Protein AF-A0A353LX32-F1 (afdb_monomer_lite)

Structure (mmCIF, N/CA/C/O backbone):
data_AF-A0A353LX32-F1
#
_entry.id   AF-A0A353LX32-F1
#
loop_
_atom_site.group_PDB
_atom_site.id
_atom_site.type_symbol
_atom_site.label_atom_id
_atom_site.label_alt_id
_atom_site.label_comp_id
_atom_site.label_asym_id
_atom_site.label_entity_id
_atom_site.label_seq_id
_atom_site.pdbx_PDB_ins_code
_atom_site.Cartn_x
_atom_site.Cartn_y
_atom_site.Cartn_z
_atom_site.occupancy
_atom_site.B_iso_or_equiv
_atom_site.auth_seq_id
_atom_site.auth_comp_id
_atom_site.auth_asym_id
_atom_site.auth_atom_id
_atom_site.pdbx_PDB_model_num
ATOM 1 N N . ALA A 1 1 ? 12.007 -12.039 -18.969 1.00 88.94 1 ALA A N 1
ATOM 2 C CA . ALA A 1 1 ? 11.172 -12.157 -17.756 1.00 88.94 1 ALA A CA 1
ATOM 3 C C . ALA A 1 1 ? 9.723 -12.485 -18.124 1.00 88.94 1 ALA A C 1
ATOM 5 O O . ALA A 1 1 ? 9.326 -13.619 -17.910 1.00 88.94 1 ALA A O 1
ATOM 6 N N . ALA A 1 2 ? 8.991 -11.595 -18.805 1.00 93.19 2 ALA A N 1
ATOM 7 C CA . ALA A 1 2 ? 7.588 -11.821 -19.204 1.00 93.19 2 ALA A CA 1
ATOM 8 C C . ALA A 1 2 ? 7.348 -12.889 -20.305 1.00 93.19 2 ALA A C 1
ATOM 10 O O . ALA A 1 2 ? 6.224 -13.087 -20.729 1.00 93.19 2 ALA A O 1
ATOM 11 N N . GLY A 1 3 ? 8.390 -13.565 -20.808 1.00 92.62 3 GLY A N 1
ATOM 12 C CA . GLY A 1 3 ? 8.244 -14.633 -21.813 1.00 92.62 3 GLY A CA 1
ATOM 13 C C . GLY A 1 3 ? 7.940 -14.188 -23.248 1.00 92.62 3 GLY A C 1
ATOM 14 O O . GLY A 1 3 ? 7.739 -15.036 -24.104 1.00 92.62 3 GLY A O 1
ATOM 15 N N . LEU A 1 4 ? 7.985 -12.885 -23.536 1.00 92.81 4 LEU A N 1
ATOM 16 C CA . LEU A 1 4 ? 7.653 -12.308 -24.848 1.00 92.81 4 LEU A CA 1
ATOM 17 C C . LEU A 1 4 ? 8.864 -12.113 -25.785 1.00 92.81 4 LEU A C 1
ATOM 19 O O . LEU A 1 4 ? 8.861 -11.204 -26.610 1.00 92.81 4 LEU A O 1
ATOM 23 N N . HIS A 1 5 ? 9.950 -12.873 -25.618 1.00 91.19 5 HIS A N 1
ATOM 24 C CA . HIS A 1 5 ? 11.109 -12.741 -26.508 1.00 91.19 5 HIS A CA 1
ATOM 25 C C . HIS A 1 5 ? 10.896 -13.570 -27.778 1.00 91.19 5 HIS A C 1
ATOM 27 O O . HIS A 1 5 ? 10.644 -14.768 -27.683 1.00 91.19 5 HIS A O 1
ATOM 33 N N . ASP A 1 6 ? 11.087 -12.960 -28.950 1.00 89.06 6 ASP A N 1
ATOM 34 C CA . ASP A 1 6 ? 10.751 -13.555 -30.255 1.00 89.06 6 ASP A CA 1
ATOM 35 C C . ASP A 1 6 ? 11.413 -14.922 -30.512 1.00 89.06 6 ASP A C 1
ATOM 37 O O . ASP A 1 6 ? 10.856 -15.772 -31.201 1.00 89.06 6 ASP A O 1
ATOM 41 N N . THR A 1 7 ? 12.613 -15.143 -29.965 1.00 93.31 7 THR A N 1
ATOM 42 C CA . THR A 1 7 ? 13.409 -16.362 -30.211 1.00 93.31 7 THR A CA 1
ATOM 43 C C . THR A 1 7 ? 13.800 -17.150 -28.961 1.00 93.31 7 THR A C 1
ATOM 45 O O . THR A 1 7 ? 14.382 -18.225 -29.080 1.00 93.31 7 THR A O 1
ATOM 48 N N . ILE A 1 8 ? 13.516 -16.639 -27.758 1.00 90.88 8 ILE A N 1
ATOM 49 C CA . ILE A 1 8 ? 13.946 -17.264 -26.497 1.00 90.88 8 ILE A CA 1
ATOM 50 C C . ILE A 1 8 ? 12.704 -17.496 -25.651 1.00 90.88 8 ILE A C 1
ATOM 52 O O . ILE A 1 8 ? 12.163 -16.567 -25.054 1.00 90.88 8 ILE A O 1
ATOM 56 N N . SER A 1 9 ? 12.263 -18.748 -25.593 1.00 89.56 9 SER A N 1
ATOM 57 C CA . SER A 1 9 ? 11.120 -19.124 -24.767 1.00 89.56 9 SER A CA 1
ATOM 58 C C . SER A 1 9 ? 11.489 -19.085 -23.283 1.00 89.56 9 SER A C 1
ATOM 60 O O . SER A 1 9 ? 12.519 -19.628 -22.879 1.00 89.56 9 SER A O 1
ATOM 62 N N . ASN A 1 10 ? 10.637 -18.457 -22.469 1.00 92.12 10 ASN A N 1
ATOM 63 C CA . ASN A 1 10 ? 10.661 -18.614 -21.019 1.00 92.12 10 ASN A CA 1
ATOM 64 C C . ASN A 1 10 ? 9.447 -19.463 -20.609 1.00 92.12 10 ASN A C 1
ATOM 66 O O . ASN A 1 10 ? 8.339 -18.928 -20.613 1.00 92.12 10 ASN A O 1
ATOM 70 N N . PRO A 1 11 ? 9.627 -20.743 -20.234 1.00 92.25 11 PRO A N 1
ATOM 71 C CA . PRO A 1 11 ? 8.514 -21.600 -19.827 1.00 92.25 11 PRO A CA 1
ATOM 72 C C . PRO A 1 11 ? 7.880 -21.182 -18.492 1.00 92.25 11 PRO A C 1
ATOM 74 O O . PRO A 1 11 ? 6.792 -21.648 -18.172 1.00 92.25 11 PRO A O 1
ATOM 77 N N . PHE A 1 12 ? 8.529 -20.289 -17.736 1.00 94.25 12 PHE A N 1
ATOM 78 C CA . PHE A 1 12 ? 8.029 -19.764 -16.465 1.00 94.25 12 PHE A CA 1
ATOM 79 C C . PHE A 1 12 ? 8.056 -18.225 -16.472 1.00 94.25 12 PHE A C 1
ATOM 81 O O . PHE A 1 12 ? 8.946 -17.610 -15.870 1.00 94.25 12 PHE A O 1
ATOM 88 N N . PRO A 1 13 ? 7.144 -17.567 -17.215 1.00 95.38 13 PRO A N 1
ATOM 89 C CA . PRO A 1 13 ? 7.019 -16.114 -17.209 1.00 95.38 13 PRO A CA 1
ATOM 90 C C . PRO A 1 13 ? 6.789 -15.573 -15.797 1.00 95.38 13 PRO A C 1
ATOM 92 O O . PRO A 1 13 ? 6.089 -16.180 -14.991 1.00 95.38 13 PRO A O 1
ATOM 95 N N . CYS A 1 14 ? 7.379 -14.419 -15.490 1.00 96.31 14 CYS A N 1
ATOM 96 C CA . CYS A 1 14 ? 7.148 -13.781 -14.199 1.00 96.31 14 CYS A CA 1
ATOM 97 C C . CYS A 1 14 ? 5.734 -13.189 -14.116 1.00 96.31 14 CYS A C 1
ATOM 99 O O . CYS A 1 14 ? 5.274 -12.535 -15.052 1.00 96.31 14 CYS A O 1
ATOM 101 N N . GLN A 1 15 ? 5.094 -13.335 -12.959 1.00 97.69 15 GLN A N 1
ATOM 102 C CA . GLN A 1 15 ? 3.824 -12.669 -12.650 1.00 97.69 15 GLN A CA 1
ATOM 103 C C . GLN A 1 15 ? 4.032 -11.260 -12.079 1.00 97.69 15 GLN A C 1
ATOM 105 O O . GLN A 1 15 ? 3.207 -10.385 -12.297 1.00 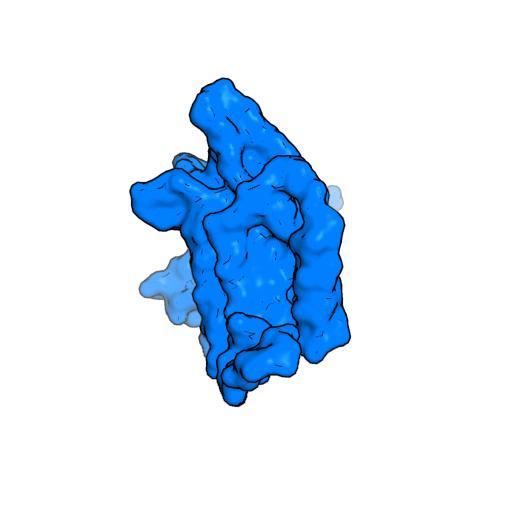97.69 15 GLN A O 1
ATOM 110 N N . ILE A 1 16 ? 5.161 -11.018 -11.404 1.00 98.25 16 ILE A N 1
ATOM 111 C CA . ILE A 1 16 ? 5.540 -9.704 -10.867 1.00 98.25 16 ILE A CA 1
ATOM 112 C C . ILE A 1 16 ? 6.918 -9.326 -11.405 1.00 98.25 16 ILE A C 1
ATOM 114 O O . ILE A 1 16 ? 7.848 -10.137 -11.394 1.00 98.25 16 ILE A O 1
ATOM 118 N N . MET A 1 17 ? 7.058 -8.084 -11.860 1.00 98.25 17 MET A N 1
ATOM 119 C CA . MET A 1 17 ? 8.296 -7.516 -12.377 1.00 98.25 17 MET A CA 1
ATOM 120 C C . MET A 1 17 ? 8.688 -6.271 -11.580 1.00 98.25 17 MET A C 1
ATOM 122 O O . MET A 1 17 ? 8.077 -5.220 -11.727 1.00 98.25 17 MET A O 1
ATOM 126 N N . ASN A 1 18 ? 9.756 -6.380 -10.788 1.00 98.50 18 ASN A N 1
ATOM 127 C CA . ASN A 1 18 ? 10.344 -5.246 -10.077 1.00 98.50 18 ASN A CA 1
ATOM 128 C C . ASN A 1 18 ? 11.371 -4.508 -10.949 1.00 98.50 18 ASN A C 1
ATOM 130 O O . ASN A 1 18 ? 12.375 -5.094 -11.366 1.00 98.50 18 ASN A O 1
ATOM 134 N N . LEU A 1 19 ? 11.176 -3.205 -11.138 1.00 98.00 19 LEU A N 1
ATOM 135 C CA . LEU A 1 19 ? 12.055 -2.307 -11.879 1.00 98.00 19 LEU A CA 1
ATOM 136 C C . LEU A 1 19 ? 12.579 -1.199 -10.956 1.00 98.00 19 LEU A C 1
ATOM 138 O O . LEU A 1 19 ? 12.098 -0.068 -10.942 1.00 98.00 19 LEU A O 1
ATOM 142 N N . SER A 1 20 ? 13.629 -1.512 -10.197 1.00 96.19 20 SER A N 1
ATOM 143 C CA . SER A 1 20 ? 14.354 -0.550 -9.350 1.00 96.19 20 SER A CA 1
ATOM 144 C C . SER A 1 20 ? 15.300 0.354 -10.162 1.00 96.19 20 SER A C 1
ATOM 146 O O . SER A 1 20 ? 16.474 0.507 -9.820 1.00 96.19 20 SER A O 1
ATOM 148 N N . LEU A 1 21 ? 14.802 0.919 -11.259 1.00 93.75 21 LEU A N 1
ATOM 149 C CA . LEU A 1 21 ? 15.526 1.749 -12.220 1.00 93.75 21 LEU A CA 1
ATOM 150 C C . LEU A 1 21 ? 14.622 2.873 -12.723 1.00 93.75 21 LEU A C 1
ATOM 152 O O . LEU A 1 21 ? 13.404 2.794 -12.598 1.00 93.75 21 LEU A O 1
ATOM 156 N N . GLY A 1 22 ? 15.212 3.896 -13.335 1.00 94.19 22 GLY A N 1
ATOM 157 C CA . GLY A 1 22 ? 14.418 4.884 -14.046 1.00 94.19 22 GLY A CA 1
ATOM 158 C C . GLY A 1 22 ? 15.231 5.999 -14.683 1.00 94.19 22 GLY A C 1
ATOM 159 O O . GLY A 1 22 ? 16.431 6.143 -14.443 1.00 94.19 22 GLY A O 1
ATOM 160 N N . GLN A 1 23 ? 14.548 6.791 -15.499 1.00 93.00 23 GLN A N 1
ATOM 161 C CA . GLN A 1 23 ? 15.076 7.979 -16.159 1.00 93.00 23 GLN A CA 1
ATOM 162 C C . GLN A 1 23 ? 14.032 9.100 -16.171 1.00 93.00 23 GLN A C 1
ATOM 164 O O . GLN A 1 23 ? 12.831 8.845 -16.211 1.00 93.00 23 GLN A O 1
ATOM 169 N N . SER A 1 24 ? 14.491 10.350 -16.160 1.00 90.69 24 SER A N 1
ATOM 170 C CA . SER A 1 24 ? 13.612 11.523 -16.082 1.00 90.69 24 SER A CA 1
ATOM 171 C C . SER A 1 24 ? 12.873 11.837 -17.385 1.00 90.69 24 SER A C 1
ATOM 173 O O . SER A 1 24 ? 11.877 12.548 -17.362 1.00 90.69 24 SER A O 1
ATOM 175 N N . SER A 1 25 ? 13.367 11.354 -18.527 1.00 90.75 25 SER A N 1
ATOM 176 C CA . SER A 1 25 ? 12.721 11.525 -19.828 1.00 90.75 25 SER A CA 1
ATOM 177 C C . SER A 1 25 ? 12.129 10.215 -20.318 1.00 90.75 25 SER A C 1
ATOM 179 O O . SER A 1 25 ? 12.707 9.138 -20.161 1.00 90.75 25 SER A O 1
ATOM 181 N N . GLU A 1 26 ? 10.975 10.302 -20.960 1.00 91.88 26 GLU A N 1
ATOM 182 C CA . GLU A 1 26 ? 10.356 9.134 -21.556 1.00 91.88 26 GLU A CA 1
ATOM 183 C C . GLU A 1 26 ? 11.146 8.641 -22.781 1.00 91.88 26 GLU A C 1
ATOM 185 O O . GLU A 1 26 ? 11.666 9.426 -23.575 1.00 91.88 26 GLU A O 1
ATOM 190 N N . SER A 1 27 ? 11.209 7.320 -22.954 1.00 95.19 27 SER A N 1
ATOM 191 C CA . SER A 1 27 ? 11.681 6.673 -24.177 1.00 95.19 27 SER A CA 1
ATOM 192 C C . SER A 1 27 ? 10.523 5.958 -24.863 1.00 95.19 27 SER A C 1
ATOM 194 O O . SER A 1 27 ? 9.900 5.080 -24.264 1.00 95.19 27 SER A O 1
ATOM 196 N N . THR A 1 28 ? 10.300 6.244 -26.150 1.00 96.12 28 THR A N 1
ATOM 197 C CA . THR A 1 28 ? 9.288 5.551 -26.966 1.00 96.12 28 THR A CA 1
ATOM 198 C C . THR A 1 28 ? 9.501 4.038 -26.979 1.00 96.12 28 THR A C 1
ATOM 200 O O . THR A 1 28 ? 8.536 3.278 -26.994 1.00 96.12 28 THR A O 1
ATOM 203 N N . LEU A 1 29 ? 10.759 3.580 -26.959 1.00 94.94 29 LEU A N 1
ATOM 204 C CA . LEU A 1 29 ? 11.061 2.152 -26.886 1.00 94.94 29 LEU A CA 1
ATOM 205 C C . LEU A 1 29 ? 10.600 1.562 -25.550 1.00 94.94 29 LEU A C 1
ATOM 207 O O . LEU A 1 29 ? 9.988 0.499 -25.539 1.00 94.94 29 LEU A O 1
ATOM 211 N N . MET A 1 30 ? 10.870 2.248 -24.437 1.00 96.25 30 MET A N 1
ATOM 212 C CA . MET A 1 30 ? 10.462 1.788 -23.110 1.00 96.25 30 MET A CA 1
ATOM 213 C C . MET A 1 30 ? 8.939 1.757 -22.972 1.00 96.25 30 MET A C 1
ATOM 215 O O . MET A 1 30 ? 8.412 0.723 -22.569 1.00 96.25 30 MET A O 1
ATOM 219 N N . ARG A 1 31 ? 8.238 2.821 -23.393 1.00 97.44 31 ARG A N 1
ATOM 220 C CA . ARG A 1 31 ? 6.766 2.860 -23.422 1.00 97.44 31 ARG A CA 1
ATOM 221 C C . ARG A 1 31 ? 6.200 1.665 -24.185 1.00 97.44 31 ARG A C 1
ATOM 223 O O . ARG A 1 31 ? 5.451 0.883 -23.614 1.00 97.44 31 ARG A O 1
ATOM 230 N N . LYS A 1 32 ? 6.643 1.457 -25.430 1.00 97.38 32 LYS A N 1
ATOM 231 C CA . LYS A 1 32 ? 6.172 0.339 -26.263 1.00 97.38 32 LYS A CA 1
ATOM 232 C C . LYS A 1 32 ? 6.416 -1.028 -25.626 1.00 97.38 32 LYS A C 1
ATOM 234 O O . LYS A 1 32 ? 5.644 -1.951 -25.856 1.00 97.38 32 LYS A O 1
ATOM 239 N N . ARG A 1 33 ? 7.499 -1.198 -24.860 1.00 95.88 33 ARG A N 1
ATOM 240 C CA . ARG A 1 33 ? 7.785 -2.467 -24.172 1.00 95.88 33 ARG A CA 1
ATOM 241 C C . ARG A 1 33 ? 6.918 -2.669 -22.935 1.00 95.88 33 ARG A C 1
ATOM 243 O O . ARG A 1 33 ? 6.473 -3.791 -22.729 1.00 95.88 33 ARG A O 1
ATOM 250 N N . VAL A 1 34 ? 6.652 -1.619 -22.165 1.00 97.94 34 VAL A N 1
ATOM 251 C CA . VAL A 1 34 ? 5.707 -1.673 -21.039 1.00 97.94 34 VAL A CA 1
ATOM 252 C C . VAL A 1 34 ? 4.292 -1.964 -21.540 1.00 97.94 34 VAL A C 1
ATOM 254 O O . VAL A 1 34 ? 3.660 -2.888 -21.042 1.00 97.94 34 VAL A O 1
ATOM 257 N N . GLU A 1 35 ? 3.843 -1.267 -22.585 1.00 97.81 35 GLU A N 1
ATOM 258 C CA . GLU A 1 35 ? 2.543 -1.503 -23.230 1.00 97.81 35 GLU A CA 1
ATOM 259 C C . GLU A 1 35 ? 2.431 -2.921 -23.800 1.00 97.81 35 GLU A C 1
ATOM 261 O O . GLU A 1 35 ? 1.398 -3.562 -23.644 1.00 97.81 35 GLU A O 1
ATOM 266 N N . LEU A 1 36 ? 3.496 -3.442 -24.420 1.00 97.19 36 LEU A N 1
ATOM 267 C CA . LEU A 1 36 ? 3.515 -4.818 -24.915 1.00 97.19 36 LEU A CA 1
ATOM 268 C C . LEU A 1 36 ? 3.380 -5.838 -23.779 1.00 97.19 36 LEU A C 1
ATOM 270 O O . LEU A 1 36 ? 2.623 -6.788 -23.926 1.00 97.19 36 LEU A O 1
ATOM 274 N N . VAL A 1 37 ? 4.120 -5.670 -22.678 1.00 97.38 37 VAL A N 1
ATOM 275 C CA . VAL A 1 37 ? 4.030 -6.589 -21.532 1.00 97.38 37 VAL A CA 1
ATOM 276 C C . VAL A 1 37 ? 2.632 -6.522 -20.927 1.00 97.38 37 VAL A C 1
ATOM 278 O O . VAL A 1 37 ? 1.962 -7.542 -20.873 1.00 97.38 37 VAL A O 1
ATOM 281 N N . SER A 1 38 ? 2.158 -5.325 -20.580 1.00 97.12 38 SER A N 1
ATOM 282 C CA . SER A 1 38 ? 0.838 -5.129 -19.970 1.00 97.12 38 SER A CA 1
ATOM 283 C C . SER A 1 38 ? -0.328 -5.552 -20.873 1.00 97.12 38 SER A C 1
ATOM 285 O O . SER A 1 38 ? -1.361 -5.968 -20.366 1.00 97.12 38 SER A O 1
ATOM 287 N N . GLY A 1 39 ? -0.194 -5.438 -22.197 1.00 97.19 39 GLY A N 1
ATOM 288 C CA . GLY A 1 39 ? -1.250 -5.813 -23.141 1.00 97.19 39 GLY A CA 1
ATOM 289 C C . GLY A 1 39 ? -1.248 -7.287 -23.550 1.00 97.19 39 GLY A C 1
ATOM 290 O O . GLY A 1 39 ? -2.237 -7.757 -24.108 1.00 97.19 39 GLY A O 1
ATOM 291 N N . ALA A 1 40 ? -0.147 -8.008 -23.327 1.00 96.50 40 ALA A N 1
ATOM 292 C CA . ALA A 1 40 ? -0.004 -9.409 -23.725 1.00 96.50 40 ALA A CA 1
ATOM 293 C C . ALA A 1 40 ? 0.056 -10.380 -22.538 1.00 96.50 40 ALA A C 1
ATOM 295 O O . ALA A 1 40 ? -0.031 -11.590 -22.753 1.00 96.50 40 ALA A O 1
ATOM 296 N N . THR A 1 41 ? 0.242 -9.884 -21.312 1.00 96.62 41 THR A N 1
ATOM 297 C CA . THR A 1 41 ? 0.313 -10.693 -20.092 1.00 96.62 41 THR A CA 1
ATOM 298 C C . THR A 1 41 ? -0.359 -9.984 -18.921 1.00 96.62 41 THR A C 1
ATOM 300 O O . THR A 1 41 ? -0.433 -8.759 -18.887 1.00 96.62 41 THR A O 1
ATOM 303 N N . ASP A 1 42 ? -0.730 -10.754 -17.898 1.00 96.56 42 ASP A N 1
ATOM 304 C CA . ASP A 1 42 ? -1.191 -10.221 -16.609 1.00 96.56 42 ASP A CA 1
ATOM 305 C C . ASP A 1 42 ? -0.014 -9.859 -15.684 1.00 96.56 42 ASP A C 1
ATOM 307 O O . ASP A 1 42 ? -0.152 -9.830 -14.467 1.00 96.56 42 ASP A O 1
ATOM 311 N N . THR A 1 43 ? 1.195 -9.648 -16.222 1.00 97.94 43 THR A N 1
ATOM 312 C CA . THR A 1 43 ? 2.372 -9.357 -15.393 1.00 97.94 43 THR A CA 1
ATOM 313 C C . THR A 1 43 ? 2.234 -7.978 -14.752 1.00 97.94 43 THR A C 1
ATOM 315 O O . THR A 1 43 ? 2.280 -6.963 -15.446 1.00 97.94 43 THR A O 1
ATOM 318 N N . LEU A 1 44 ? 2.196 -7.929 -13.421 1.00 98.56 44 LEU A N 1
ATOM 319 C CA . LEU A 1 44 ? 2.259 -6.682 -12.669 1.00 98.56 44 LEU A CA 1
ATOM 320 C C . LEU A 1 44 ? 3.674 -6.096 -12.739 1.00 98.56 44 LEU A C 1
ATOM 322 O O . LEU A 1 44 ? 4.647 -6.728 -12.315 1.00 98.56 44 LEU A O 1
ATOM 326 N N . ILE A 1 45 ? 3.793 -4.873 -13.251 1.00 98.75 45 ILE A N 1
ATOM 327 C CA . ILE A 1 45 ? 5.055 -4.130 -13.307 1.00 98.75 45 ILE A CA 1
ATOM 328 C C . ILE A 1 45 ? 5.071 -3.129 -12.153 1.00 98.75 45 ILE A C 1
ATOM 330 O O . ILE A 1 45 ? 4.187 -2.287 -12.052 1.00 98.75 45 ILE A O 1
ATOM 334 N N . ILE A 1 46 ? 6.092 -3.206 -11.303 1.00 98.81 46 ILE A N 1
ATOM 335 C CA . ILE A 1 46 ? 6.283 -2.332 -10.141 1.00 98.81 46 ILE A CA 1
ATOM 336 C C . ILE A 1 46 ? 7.607 -1.602 -10.326 1.00 98.81 46 ILE A C 1
ATOM 338 O O . ILE A 1 46 ? 8.635 -2.243 -10.561 1.00 98.81 46 ILE A O 1
ATOM 342 N N . ALA A 1 47 ? 7.617 -0.276 -10.224 1.00 98.62 47 ALA A N 1
ATOM 343 C CA . ALA A 1 47 ? 8.820 0.514 -10.454 1.00 98.62 47 ALA A CA 1
ATOM 344 C C . ALA A 1 47 ? 9.058 1.571 -9.377 1.00 98.62 47 ALA A C 1
ATOM 346 O O . ALA A 1 47 ? 8.138 2.139 -8.795 1.00 98.62 47 ALA A O 1
ATOM 347 N N . ALA A 1 48 ? 10.336 1.849 -9.130 1.00 98.38 48 ALA A N 1
ATOM 348 C CA . ALA A 1 48 ? 10.751 2.902 -8.214 1.00 98.38 48 ALA A CA 1
ATOM 349 C C . ALA A 1 48 ? 10.437 4.285 -8.802 1.00 98.38 48 ALA A C 1
ATOM 351 O O . ALA A 1 48 ? 10.753 4.546 -9.963 1.00 98.38 48 ALA A O 1
ATOM 352 N N . SER A 1 49 ? 9.894 5.195 -7.990 1.00 97.94 49 SER A N 1
ATOM 353 C CA . SER A 1 49 ? 9.482 6.522 -8.464 1.00 97.94 49 SER A CA 1
ATOM 354 C C . SER A 1 49 ? 10.647 7.412 -8.912 1.00 97.94 49 SER A C 1
ATOM 356 O O . SER A 1 49 ? 10.443 8.373 -9.649 1.00 97.94 49 SER A O 1
ATOM 358 N N . GLY A 1 50 ? 11.878 7.088 -8.506 1.00 96.38 50 GLY A N 1
ATOM 359 C CA . GLY A 1 50 ? 13.082 7.868 -8.789 1.00 96.38 50 GLY A CA 1
ATOM 360 C C . GLY A 1 50 ? 13.669 8.517 -7.538 1.00 96.38 50 GLY A C 1
ATOM 361 O O . GLY A 1 50 ? 13.035 8.576 -6.485 1.00 96.38 50 GLY A O 1
ATOM 362 N N . ASN A 1 51 ? 14.924 8.960 -7.639 1.00 94.38 51 ASN A N 1
ATOM 363 C CA . ASN A 1 51 ? 15.630 9.636 -6.551 1.00 94.38 51 ASN A CA 1
ATOM 364 C C . ASN A 1 51 ? 16.170 10.977 -7.052 1.00 94.38 51 ASN A C 1
ATOM 366 O O . ASN A 1 51 ? 16.881 11.030 -8.062 1.00 94.38 51 ASN A O 1
ATOM 370 N N . ALA A 1 52 ? 15.877 12.048 -6.320 1.00 87.62 52 ALA A N 1
ATOM 371 C CA . ALA A 1 52 ? 16.466 13.356 -6.534 1.00 87.62 52 ALA A CA 1
ATOM 372 C C . ALA A 1 52 ? 17.995 13.265 -6.470 1.00 87.62 52 ALA A C 1
ATOM 374 O O . ALA A 1 52 ? 18.569 12.534 -5.656 1.00 87.62 52 ALA A O 1
ATOM 375 N N . ARG A 1 53 ? 18.681 14.056 -7.300 1.00 79.00 53 ARG A N 1
ATOM 376 C CA . ARG A 1 53 ? 20.127 14.227 -7.135 1.00 79.00 53 ARG A CA 1
ATOM 377 C C . ARG A 1 53 ? 20.393 14.865 -5.774 1.00 79.00 53 ARG A C 1
ATOM 379 O O . ARG A 1 53 ? 19.649 15.738 -5.338 1.00 79.00 53 ARG A O 1
ATOM 386 N N . ARG A 1 54 ? 21.481 14.461 -5.117 1.00 72.31 54 ARG A N 1
ATOM 387 C CA . ARG A 1 54 ? 21.877 15.019 -3.818 1.00 72.31 54 ARG A CA 1
ATOM 388 C C . ARG A 1 54 ? 21.941 16.552 -3.890 1.00 72.31 54 ARG A C 1
ATOM 390 O O . ARG A 1 54 ? 22.687 17.089 -4.704 1.00 72.31 54 ARG A O 1
ATOM 397 N N . GLY A 1 55 ? 21.177 17.231 -3.033 1.00 63.38 55 GLY A N 1
ATOM 398 C CA . GLY A 1 55 ? 21.100 18.698 -2.985 1.00 63.38 55 GLY A CA 1
ATOM 399 C C . GLY A 1 55 ? 20.122 19.341 -3.977 1.00 63.38 55 GLY A C 1
ATOM 400 O O . GLY A 1 55 ? 20.045 20.564 -4.019 1.00 63.38 55 GLY A O 1
ATOM 401 N N . ALA A 1 56 ? 19.377 18.552 -4.756 1.00 71.50 56 ALA A N 1
ATOM 402 C CA . ALA A 1 56 ? 18.267 19.023 -5.579 1.00 71.50 56 ALA A CA 1
ATOM 403 C C . ALA A 1 56 ? 16.925 18.667 -4.927 1.00 71.50 56 ALA A C 1
ATOM 405 O O . ALA A 1 56 ? 16.826 17.682 -4.194 1.00 71.50 56 ALA A O 1
ATOM 406 N N . LEU A 1 57 ? 15.890 19.456 -5.223 1.00 66.31 57 LEU A N 1
ATOM 407 C CA . LEU A 1 57 ? 14.525 19.080 -4.872 1.00 66.31 57 LEU A CA 1
ATOM 408 C C . LEU A 1 57 ? 14.103 17.840 -5.682 1.00 66.31 57 LEU A C 1
ATOM 410 O O . LEU A 1 57 ? 14.495 17.716 -6.850 1.00 66.31 57 LEU A O 1
ATOM 414 N N . PRO A 1 58 ? 13.322 16.926 -5.086 1.00 74.44 58 PRO A N 1
ATOM 415 C CA . PRO A 1 58 ? 12.719 15.824 -5.821 1.00 74.44 58 PRO A CA 1
ATOM 416 C C . PRO A 1 58 ? 11.820 16.359 -6.933 1.00 74.44 58 PRO A C 1
ATOM 418 O O . PRO A 1 58 ? 11.063 17.308 -6.733 1.00 74.44 58 PRO A O 1
ATOM 421 N N . GLY A 1 59 ? 11.970 15.765 -8.116 1.00 82.81 59 GLY A N 1
ATOM 422 C CA . GLY A 1 59 ? 11.174 16.083 -9.297 1.00 82.81 59 GLY A CA 1
ATOM 423 C C . GLY A 1 59 ? 10.033 15.090 -9.503 1.00 82.81 59 GLY A C 1
ATOM 424 O O . GLY A 1 59 ? 9.762 14.258 -8.636 1.00 82.81 59 GLY A O 1
ATOM 425 N N . SER A 1 60 ? 9.424 15.160 -10.685 1.00 93.19 60 SER A N 1
ATOM 426 C CA . SER A 1 60 ? 8.375 14.238 -11.125 1.00 93.19 60 SER A CA 1
ATOM 427 C C . SER A 1 60 ? 8.830 12.778 -11.090 1.00 93.19 60 SER A C 1
ATOM 429 O O . SER A 1 60 ? 10.029 12.483 -11.172 1.00 93.19 60 SER A O 1
ATOM 431 N N . VAL A 1 61 ? 7.859 11.869 -11.027 1.00 97.31 61 VAL A N 1
ATOM 432 C CA . VAL A 1 61 ? 8.074 10.422 -11.128 1.00 97.31 61 VAL A CA 1
ATOM 433 C C . VAL A 1 61 ? 8.855 10.086 -12.411 1.00 97.31 61 VAL A C 1
ATOM 435 O O . VAL A 1 61 ? 8.634 10.657 -13.480 1.00 97.31 61 VAL A O 1
ATOM 438 N N . PHE A 1 62 ? 9.841 9.195 -12.297 1.00 97.19 62 PHE A N 1
ATOM 439 C CA . PHE A 1 62 ? 10.676 8.751 -13.415 1.00 97.19 62 PHE A CA 1
ATOM 440 C C . PHE A 1 62 ? 9.975 7.683 -14.247 1.00 97.19 62 PHE A C 1
ATOM 442 O O . PHE A 1 62 ? 9.127 6.939 -13.770 1.00 97.19 62 PHE A O 1
ATOM 449 N N . TYR A 1 63 ? 10.397 7.528 -15.496 1.00 97.50 63 TYR A N 1
ATOM 450 C CA . TYR A 1 63 ? 9.967 6.415 -16.334 1.00 97.50 63 TYR A CA 1
ATOM 451 C C . TYR A 1 63 ? 10.820 5.170 -16.045 1.00 97.50 63 TYR A C 1
ATOM 453 O O . TYR A 1 63 ? 12.044 5.307 -15.948 1.00 97.50 63 TYR A O 1
ATOM 461 N N . PRO A 1 64 ? 10.221 3.966 -15.947 1.00 98.12 64 PRO A N 1
ATOM 462 C CA . PRO A 1 64 ? 8.854 3.640 -16.363 1.00 98.12 64 PRO A CA 1
ATOM 463 C C . PRO A 1 64 ? 7.767 3.822 -15.292 1.00 98.12 64 PRO A C 1
ATOM 465 O O . PRO A 1 64 ? 6.611 3.634 -15.637 1.00 98.12 64 PRO A O 1
ATOM 468 N N . ALA A 1 65 ? 8.094 4.186 -14.046 1.00 98.44 65 ALA A N 1
ATOM 469 C CA . ALA A 1 65 ? 7.095 4.362 -12.983 1.00 98.44 65 ALA A CA 1
ATOM 470 C C . ALA A 1 65 ? 6.000 5.385 -13.342 1.00 98.44 65 ALA A C 1
ATOM 472 O O . ALA A 1 65 ? 4.853 5.190 -12.990 1.00 98.44 65 ALA A O 1
ATOM 473 N N . ALA A 1 66 ? 6.319 6.417 -14.125 1.00 98.25 66 ALA A N 1
ATOM 474 C CA . ALA A 1 66 ? 5.346 7.402 -14.603 1.00 98.25 66 ALA A CA 1
ATOM 475 C C . ALA A 1 66 ? 4.400 6.896 -15.722 1.00 98.25 66 ALA A C 1
ATOM 477 O O . ALA A 1 66 ? 3.646 7.678 -16.300 1.00 98.25 66 ALA A O 1
ATOM 478 N N . LEU A 1 67 ? 4.470 5.620 -16.118 1.00 98.31 67 LEU A N 1
ATOM 479 C CA . LEU A 1 67 ? 3.556 5.050 -17.112 1.00 98.31 67 LEU A CA 1
ATOM 480 C C . LEU A 1 67 ? 2.310 4.483 -16.414 1.00 98.31 67 LEU A C 1
ATOM 482 O O . LEU A 1 67 ? 2.476 3.697 -15.490 1.00 98.31 67 LEU A O 1
ATOM 486 N N . PRO A 1 68 ? 1.084 4.756 -16.904 1.00 97.44 68 PRO A N 1
ATOM 487 C CA . PRO A 1 68 ? -0.159 4.267 -16.292 1.00 97.44 68 PRO A CA 1
ATOM 488 C C . PRO A 1 68 ? -0.282 2.748 -16.087 1.00 97.44 68 PRO A C 1
ATOM 490 O O . PRO A 1 68 ? -1.139 2.305 -15.335 1.00 97.44 68 PRO A O 1
ATOM 493 N N . GLN A 1 69 ? 0.516 1.937 -16.788 1.00 97.94 69 GLN A N 1
ATOM 494 C CA . GLN A 1 69 ? 0.532 0.474 -16.642 1.00 97.94 69 GLN A CA 1
ATOM 495 C C . GLN A 1 69 ? 1.458 -0.019 -15.518 1.00 97.94 69 GLN A C 1
ATOM 497 O O . GLN A 1 69 ? 1.611 -1.227 -15.335 1.00 97.94 69 GLN A O 1
ATOM 502 N N . VAL A 1 70 ? 2.156 0.885 -14.834 1.00 98.62 70 VAL A N 1
ATOM 503 C CA . VAL A 1 70 ? 3.208 0.561 -13.872 1.00 98.62 70 VAL A CA 1
ATOM 504 C C . VAL A 1 70 ? 2.804 1.068 -12.503 1.00 98.62 70 VAL A C 1
ATOM 506 O O . VAL A 1 70 ? 2.503 2.242 -12.354 1.00 98.62 70 VAL A O 1
ATOM 509 N N . LEU A 1 71 ? 2.877 0.189 -11.506 1.00 98.81 71 LEU A N 1
ATOM 510 C CA . LEU A 1 71 ? 2.677 0.561 -10.115 1.00 98.81 71 LEU A CA 1
ATOM 511 C C . LEU A 1 71 ? 3.921 1.313 -9.615 1.00 98.81 71 LEU A C 1
ATOM 513 O O . LEU A 1 71 ? 4.995 0.721 -9.436 1.00 98.81 71 LEU A O 1
ATOM 517 N N . ALA A 1 72 ? 3.796 2.619 -9.411 1.00 98.75 72 ALA A N 1
ATOM 518 C CA . ALA A 1 72 ? 4.859 3.510 -8.978 1.00 98.75 72 ALA A CA 1
ATOM 519 C C . ALA A 1 72 ? 5.002 3.529 -7.454 1.00 98.75 72 ALA A C 1
ATOM 521 O O . ALA A 1 72 ? 4.060 3.818 -6.714 1.00 98.75 72 ALA A O 1
ATOM 522 N N . VAL A 1 73 ? 6.224 3.286 -6.978 1.00 98.81 73 VAL A N 1
ATOM 523 C CA . VAL A 1 73 ? 6.519 3.190 -5.546 1.00 98.81 73 VAL A CA 1
ATOM 524 C C . VAL A 1 73 ? 7.530 4.241 -5.110 1.00 98.81 73 VAL A C 1
ATOM 526 O O . VAL A 1 73 ? 8.686 4.247 -5.553 1.00 98.81 73 VAL A O 1
ATOM 529 N N . GLY A 1 74 ? 7.098 5.105 -4.196 1.00 98.25 74 GLY A N 1
ATOM 530 C CA . GLY A 1 74 ? 7.932 6.084 -3.507 1.00 98.25 74 GLY A CA 1
ATOM 531 C C . GLY A 1 74 ? 8.490 5.552 -2.189 1.00 98.25 74 GLY A C 1
ATOM 532 O O . GLY A 1 74 ? 8.128 4.475 -1.717 1.00 98.25 74 GLY A O 1
ATOM 533 N N . ALA A 1 75 ? 9.389 6.318 -1.578 1.00 97.50 75 ALA A N 1
ATOM 534 C CA . ALA A 1 75 ? 9.987 5.985 -0.290 1.00 97.50 75 ALA A CA 1
ATOM 535 C C . ALA A 1 75 ? 9.521 6.952 0.800 1.00 97.50 75 ALA A C 1
ATOM 537 O O . ALA A 1 75 ? 9.405 8.153 0.557 1.00 97.50 75 ALA A O 1
ATOM 538 N N . ILE A 1 76 ? 9.328 6.434 2.011 1.00 96.75 76 ILE A N 1
ATOM 539 C CA . ILE A 1 76 ? 9.144 7.236 3.230 1.00 96.75 76 ILE A CA 1
ATOM 540 C C . ILE A 1 76 ? 10.441 7.352 4.041 1.00 96.75 76 ILE A C 1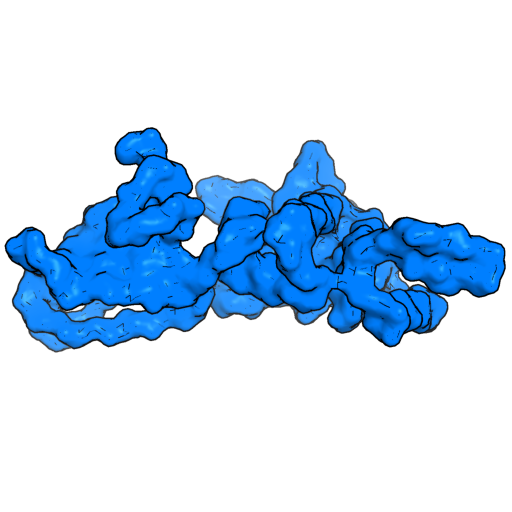
ATOM 542 O O . ILE A 1 76 ? 11.407 6.628 3.825 1.00 96.75 76 ILE A O 1
ATOM 546 N N . GLU A 1 77 ? 10.451 8.233 5.028 1.00 93.25 77 GLU A N 1
ATOM 547 C CA . GLU A 1 77 ? 11.396 8.230 6.135 1.00 93.25 77 GLU A CA 1
ATOM 548 C C . GLU A 1 77 ? 10.640 8.245 7.465 1.00 93.25 77 GLU A C 1
ATOM 550 O O . GLU A 1 77 ? 9.553 8.820 7.584 1.00 93.25 77 GLU A O 1
ATOM 555 N N . ALA A 1 78 ? 11.210 7.586 8.472 1.00 89.81 78 ALA A N 1
ATOM 556 C CA . ALA A 1 78 ? 10.656 7.620 9.816 1.00 89.81 78 ALA A CA 1
ATOM 557 C C . ALA A 1 78 ? 10.827 9.022 10.416 1.00 89.81 78 ALA A C 1
ATOM 559 O O . ALA A 1 78 ? 11.889 9.637 10.299 1.00 89.81 78 ALA A O 1
ATOM 560 N N . THR A 1 79 ? 9.799 9.509 11.109 1.00 86.81 79 THR A N 1
ATOM 561 C CA . THR A 1 79 ? 9.883 10.728 11.921 1.00 86.81 79 THR A CA 1
ATOM 562 C C . THR A 1 79 ? 9.405 10.457 13.343 1.00 86.81 79 THR A C 1
ATOM 564 O O . THR A 1 79 ? 8.965 9.355 13.660 1.00 86.81 79 THR A O 1
ATOM 567 N N . ALA A 1 80 ? 9.512 11.460 14.217 1.00 82.62 80 ALA A N 1
ATOM 568 C CA . ALA A 1 80 ? 9.059 11.349 15.599 1.00 82.62 80 ALA A CA 1
ATOM 569 C C . ALA A 1 80 ? 7.528 11.232 15.743 1.00 82.62 80 ALA A C 1
ATOM 571 O O . ALA A 1 80 ? 7.068 10.764 16.782 1.00 82.62 80 ALA A O 1
ATOM 572 N N . SER A 1 81 ? 6.752 11.675 14.747 1.00 81.00 81 SER A N 1
ATOM 573 C CA . SER A 1 81 ? 5.286 11.638 14.776 1.00 81.00 81 SER A CA 1
ATOM 574 C C . SER A 1 81 ? 4.733 10.549 13.864 1.00 81.00 81 SER A C 1
ATOM 576 O O . SER A 1 81 ? 4.164 9.573 14.339 1.00 81.00 81 SER A O 1
ATOM 578 N N . GLU A 1 82 ? 4.929 10.709 12.560 1.00 86.00 82 GLU A N 1
ATOM 579 C CA . GLU A 1 82 ? 4.404 9.826 11.523 1.00 86.00 82 GLU A CA 1
ATOM 580 C C . GLU A 1 82 ? 5.423 9.676 10.392 1.00 86.00 82 GLU A C 1
ATOM 582 O O . GLU A 1 82 ? 6.228 10.587 10.158 1.00 86.00 82 GLU A O 1
ATOM 587 N N . PRO A 1 83 ? 5.452 8.538 9.688 1.00 92.94 83 PRO A N 1
ATOM 588 C CA . PRO A 1 83 ? 6.254 8.438 8.486 1.00 92.94 83 PRO A CA 1
ATOM 589 C C . PRO A 1 83 ? 5.819 9.500 7.477 1.00 92.94 83 PRO A C 1
ATOM 591 O O . PRO A 1 83 ? 4.633 9.760 7.312 1.00 92.94 83 PRO A O 1
ATOM 594 N N . LYS A 1 84 ? 6.785 10.094 6.787 1.00 95.12 84 LYS A N 1
ATOM 595 C CA . LYS A 1 84 ? 6.530 11.052 5.705 1.00 95.12 84 LYS A CA 1
ATOM 596 C C . LYS A 1 84 ? 7.319 10.641 4.478 1.00 95.12 84 LYS A C 1
ATOM 598 O O . LYS A 1 84 ? 8.311 9.924 4.614 1.00 95.12 84 LYS A O 1
ATOM 603 N N . ARG A 1 85 ? 6.951 11.125 3.296 1.00 95.62 85 ARG A N 1
ATOM 604 C CA . ARG A 1 85 ? 7.762 10.937 2.090 1.00 95.62 85 ARG A CA 1
ATOM 605 C C . ARG A 1 85 ? 9.225 11.342 2.334 1.00 95.62 85 ARG A C 1
ATOM 607 O O . ARG A 1 85 ? 9.521 12.422 2.846 1.00 95.62 85 ARG A O 1
ATOM 614 N N . ALA A 1 86 ? 10.153 10.472 1.945 1.00 94.75 86 ALA A N 1
ATOM 615 C CA . ALA A 1 86 ? 11.580 10.739 2.037 1.00 94.75 86 ALA A CA 1
ATOM 616 C C . ALA A 1 86 ? 11.955 11.918 1.134 1.00 94.75 86 ALA A C 1
ATOM 618 O O . ALA A 1 86 ? 11.529 11.988 -0.021 1.00 94.75 86 ALA A O 1
ATOM 619 N N . GLY A 1 87 ? 12.817 12.816 1.617 1.00 93.00 87 GLY A N 1
ATOM 620 C CA . GLY A 1 87 ? 13.162 14.044 0.890 1.00 93.00 87 GLY A CA 1
ATOM 621 C C . GLY A 1 87 ? 13.784 13.823 -0.497 1.00 93.00 87 GLY A C 1
ATOM 622 O O . GLY A 1 87 ? 13.698 14.701 -1.349 1.00 93.00 87 GLY A O 1
ATOM 623 N N . TYR A 1 88 ? 14.383 12.656 -0.752 1.00 93.25 88 TYR A N 1
ATOM 624 C CA . TYR A 1 88 ? 14.920 12.288 -2.066 1.00 93.25 88 TYR A CA 1
ATOM 625 C C . TYR A 1 88 ? 13.887 11.633 -2.994 1.00 93.25 88 TYR A C 1
ATOM 627 O O . TYR A 1 88 ? 14.153 11.522 -4.189 1.00 93.25 88 TYR A O 1
ATOM 635 N N . SER A 1 89 ? 12.755 11.150 -2.479 1.00 96.44 89 SER A N 1
ATOM 636 C CA . SER A 1 89 ? 11.784 10.380 -3.260 1.00 96.44 89 SER A CA 1
ATOM 637 C C . SER A 1 89 ? 11.061 11.289 -4.245 1.00 96.44 89 SER A C 1
ATOM 639 O O . SER A 1 89 ? 10.413 12.254 -3.832 1.00 96.44 89 SER A O 1
ATOM 641 N N . CYS A 1 90 ? 11.142 10.966 -5.535 1.00 96.69 90 CYS A N 1
ATOM 642 C CA . CYS A 1 90 ? 10.283 11.571 -6.550 1.00 96.69 90 CYS A CA 1
ATOM 643 C C . CYS A 1 90 ? 8.809 11.244 -6.265 1.00 96.69 90 CYS A C 1
ATOM 645 O O . CYS A 1 90 ? 8.502 10.204 -5.669 1.00 96.69 90 CYS A O 1
ATOM 647 N N . TYR A 1 91 ? 7.929 12.158 -6.658 1.00 97.06 91 TYR A N 1
ATOM 648 C CA . TYR A 1 91 ? 6.505 12.174 -6.320 1.00 97.06 91 TYR A CA 1
ATOM 649 C C . TYR A 1 91 ? 5.727 12.927 -7.408 1.00 97.06 91 TYR A C 1
ATOM 651 O O . TYR A 1 91 ? 6.343 13.498 -8.317 1.00 97.06 91 TYR A O 1
ATOM 659 N N . GLY A 1 92 ? 4.401 12.900 -7.347 1.00 96.88 92 GLY A N 1
ATOM 660 C CA . GLY A 1 92 ? 3.532 13.477 -8.369 1.00 96.88 92 GLY A CA 1
ATOM 661 C C . GLY A 1 92 ? 2.306 12.610 -8.648 1.00 96.88 92 GLY A C 1
ATOM 662 O O . GLY A 1 92 ? 2.078 11.624 -7.948 1.00 96.88 92 GLY A O 1
ATOM 663 N N . PRO A 1 93 ? 1.518 12.955 -9.677 1.00 97.38 93 PRO A N 1
ATOM 664 C CA . PRO A 1 93 ? 0.234 12.318 -9.931 1.00 97.38 93 PRO A CA 1
ATOM 665 C C . PRO A 1 93 ? 0.305 10.852 -10.352 1.00 97.38 93 PRO A C 1
ATOM 667 O O . PRO A 1 93 ? -0.715 10.172 -10.356 1.00 97.38 93 PRO A O 1
ATOM 670 N N . GLU A 1 94 ? 1.491 10.354 -10.686 1.00 98.00 94 GLU A N 1
ATOM 671 C CA . GLU A 1 94 ? 1.709 8.958 -11.046 1.00 98.00 94 GLU A CA 1
ATOM 672 C C . GLU A 1 94 ? 2.060 8.064 -9.851 1.00 98.00 94 GLU A C 1
ATOM 674 O O . GLU A 1 94 ? 2.275 6.879 -10.053 1.00 98.00 94 GLU A O 1
ATOM 679 N N . ILE A 1 95 ? 2.189 8.592 -8.627 1.00 98.44 95 ILE A N 1
ATOM 680 C CA . ILE A 1 95 ? 2.561 7.782 -7.459 1.00 98.44 95 ILE A CA 1
ATOM 681 C C . ILE A 1 95 ? 1.381 6.913 -6.985 1.00 98.44 95 ILE A C 1
ATOM 683 O O . ILE A 1 95 ? 0.286 7.421 -6.753 1.00 98.44 95 ILE A O 1
ATOM 687 N N . ASP A 1 96 ? 1.597 5.610 -6.783 1.00 98.62 96 ASP A N 1
ATOM 688 C CA . ASP A 1 96 ? 0.539 4.706 -6.302 1.00 98.62 96 ASP A CA 1
ATOM 689 C C . ASP A 1 96 ? 0.654 4.429 -4.808 1.00 98.62 96 ASP A C 1
ATOM 691 O O . ASP A 1 96 ? -0.344 4.416 -4.091 1.00 98.62 96 ASP A O 1
ATOM 695 N N . LEU A 1 97 ? 1.871 4.180 -4.328 1.00 98.00 97 LEU A N 1
ATOM 696 C CA . LEU A 1 97 ? 2.145 3.785 -2.949 1.00 98.00 97 LEU A CA 1
ATOM 697 C C . LEU A 1 97 ? 3.491 4.322 -2.491 1.00 98.00 97 LEU A C 1
ATOM 699 O O . LEU A 1 97 ? 4.397 4.595 -3.286 1.00 98.00 97 LEU A O 1
ATOM 703 N N . VAL A 1 98 ? 3.672 4.345 -1.177 1.00 98.44 98 VAL A N 1
ATOM 704 C CA . VAL A 1 98 ? 4.985 4.507 -0.565 1.00 98.44 98 VAL A CA 1
ATOM 705 C C . VAL A 1 98 ? 5.331 3.322 0.324 1.00 98.44 98 VAL A C 1
ATOM 707 O O . VAL A 1 98 ? 4.469 2.639 0.878 1.00 98.44 98 VAL A O 1
ATOM 710 N N . ALA A 1 99 ? 6.624 3.056 0.458 1.00 98.06 99 ALA A N 1
ATOM 711 C CA . ALA A 1 99 ? 7.126 1.998 1.320 1.00 98.06 99 ALA A CA 1
ATOM 712 C C . ALA A 1 99 ? 8.385 2.434 2.079 1.00 98.06 99 ALA A C 1
ATOM 714 O O . ALA A 1 99 ? 9.081 3.367 1.654 1.00 98.06 99 ALA A O 1
ATOM 715 N N . PRO A 1 100 ? 8.703 1.778 3.211 1.00 95.31 100 PRO A N 1
ATOM 716 C CA . PRO A 1 100 ? 9.959 2.011 3.900 1.00 95.31 100 PRO A CA 1
ATOM 717 C C . PRO A 1 100 ? 11.149 1.713 2.977 1.00 95.31 100 PRO A C 1
ATOM 719 O O . PRO A 1 100 ? 11.107 0.751 2.201 1.00 95.31 100 PRO A O 1
ATOM 722 N N . PRO A 1 101 ? 12.236 2.495 3.063 1.00 87.88 101 PRO A N 1
ATOM 723 C CA . PRO A 1 101 ? 13.495 2.120 2.459 1.00 87.88 101 PRO A CA 1
ATOM 724 C C . PRO A 1 101 ? 14.096 0.957 3.259 1.00 87.88 101 PRO A C 1
ATOM 726 O O . PRO A 1 101 ? 13.558 0.505 4.271 1.00 87.88 101 PRO A O 1
ATOM 729 N N . SER A 1 102 ? 15.243 0.464 2.806 1.00 84.69 102 SER A N 1
ATOM 730 C CA . SER A 1 102 ? 16.030 -0.489 3.587 1.00 84.69 102 SER A CA 1
ATOM 731 C C . SER A 1 102 ? 17.126 0.256 4.365 1.00 84.69 102 SER A C 1
ATOM 733 O O . SER A 1 102 ? 16.935 1.376 4.823 1.00 84.69 102 SER A O 1
ATOM 735 N N . PHE A 1 103 ? 18.312 -0.332 4.488 1.00 76.81 103 PHE A N 1
ATOM 736 C CA . PHE A 1 103 ? 19.485 0.248 5.158 1.00 76.81 103 PHE A CA 1
ATOM 737 C C . PHE A 1 103 ? 20.148 1.421 4.403 1.00 76.81 103 PHE A C 1
ATOM 739 O O . PHE A 1 103 ? 21.151 1.961 4.869 1.00 76.81 103 PHE A O 1
ATOM 746 N N . ARG A 1 104 ? 19.649 1.794 3.218 1.00 80.69 104 ARG A N 1
ATOM 747 C CA . ARG A 1 104 ? 20.132 2.929 2.415 1.00 80.69 104 ARG A CA 1
ATOM 748 C C . ARG A 1 104 ? 18.971 3.680 1.783 1.00 80.69 104 ARG A C 1
ATOM 750 O O . ARG A 1 104 ? 17.956 3.075 1.442 1.00 80.69 104 ARG A O 1
ATOM 757 N N . ASP A 1 105 ? 19.205 4.964 1.538 1.00 85.12 105 ASP A N 1
ATOM 758 C CA . ASP A 1 105 ? 18.318 5.819 0.759 1.00 85.12 105 ASP A CA 1
ATOM 759 C C . ASP A 1 105 ? 18.146 5.271 -0.661 1.00 85.12 105 ASP A C 1
ATOM 761 O O . ASP A 1 105 ? 19.123 4.982 -1.363 1.00 85.12 105 ASP A O 1
ATOM 765 N N . GLY A 1 106 ? 16.895 5.126 -1.087 1.00 90.50 106 GLY A N 1
ATOM 766 C CA . GLY A 1 106 ? 16.558 4.753 -2.450 1.00 90.50 106 GLY A CA 1
ATOM 767 C C . GLY A 1 106 ? 15.152 4.185 -2.582 1.00 90.50 106 GLY A C 1
ATOM 768 O O . GLY A 1 106 ? 14.827 3.154 -1.989 1.00 90.50 106 GLY A O 1
ATOM 769 N N . THR A 1 107 ? 14.360 4.776 -3.476 1.00 96.06 107 THR A N 1
ATOM 770 C CA . THR A 1 107 ? 13.050 4.248 -3.901 1.00 96.06 107 THR A CA 1
ATOM 771 C C . THR A 1 107 ? 13.150 2.847 -4.512 1.00 96.06 107 THR A C 1
ATOM 773 O O . THR A 1 107 ? 12.196 2.077 -4.482 1.00 96.06 107 THR A O 1
ATOM 776 N N . SER A 1 108 ? 14.346 2.448 -4.958 1.00 96.38 108 SER A N 1
ATOM 777 C CA . SER A 1 108 ? 14.687 1.080 -5.354 1.00 96.38 108 SER A CA 1
ATOM 778 C C . SER A 1 108 ? 14.331 0.024 -4.300 1.00 96.38 108 SER A C 1
ATOM 780 O O . SER A 1 108 ? 13.859 -1.047 -4.676 1.00 96.38 108 SER A O 1
ATOM 782 N N . PHE A 1 109 ? 14.562 0.305 -3.011 1.00 96.44 109 PHE A N 1
ATOM 783 C CA . PHE A 1 109 ? 14.268 -0.631 -1.919 1.00 96.44 109 PHE A CA 1
ATOM 784 C C . PHE A 1 109 ? 12.780 -0.664 -1.584 1.00 96.44 109 PHE A C 1
ATOM 786 O O . PHE A 1 109 ? 12.239 -1.738 -1.341 1.00 96.44 109 PHE A O 1
ATOM 793 N N . ALA A 1 110 ? 12.126 0.497 -1.636 1.00 97.50 110 ALA A N 1
ATOM 794 C CA . ALA A 1 110 ? 10.688 0.619 -1.458 1.00 97.50 110 ALA A CA 1
ATOM 795 C C . ALA A 1 110 ? 9.930 -0.200 -2.524 1.00 97.50 110 ALA A C 1
ATOM 797 O O . ALA A 1 110 ? 9.092 -1.033 -2.182 1.00 97.50 110 ALA A O 1
ATOM 798 N N . ALA A 1 111 ? 10.303 -0.066 -3.804 1.00 98.31 111 ALA A N 1
ATOM 799 C CA . ALA A 1 111 ? 9.731 -0.855 -4.901 1.00 98.31 111 ALA A CA 1
ATOM 800 C C . ALA A 1 111 ? 9.938 -2.369 -4.720 1.00 98.31 111 ALA A C 1
ATOM 802 O O . ALA A 1 111 ? 9.015 -3.157 -4.937 1.00 98.31 111 ALA A O 1
ATOM 803 N N . ALA A 1 112 ? 11.124 -2.779 -4.258 1.00 97.69 112 ALA A N 1
ATOM 804 C CA . ALA A 1 112 ? 11.410 -4.182 -3.975 1.00 97.69 112 ALA A CA 1
ATOM 805 C C . ALA A 1 112 ? 10.557 -4.722 -2.814 1.00 97.69 112 ALA A C 1
ATOM 807 O O . ALA A 1 112 ? 10.086 -5.857 -2.885 1.00 97.69 112 ALA A O 1
ATOM 808 N N . LEU A 1 113 ? 10.319 -3.913 -1.774 1.00 97.81 113 LEU A N 1
ATOM 809 C CA . LEU A 1 113 ? 9.445 -4.273 -0.658 1.00 97.81 113 LEU A CA 1
ATOM 810 C C . LEU A 1 113 ? 8.007 -4.477 -1.139 1.00 97.81 113 LEU A C 1
ATOM 812 O O . LEU A 1 113 ? 7.437 -5.535 -0.883 1.00 97.81 113 LEU A O 1
ATOM 816 N N . VAL A 1 114 ? 7.446 -3.523 -1.890 1.00 98.62 114 VAL A N 1
ATOM 817 C CA . VAL A 1 114 ? 6.089 -3.649 -2.456 1.00 98.62 114 VAL A CA 1
ATOM 818 C C . VAL A 1 114 ? 5.990 -4.858 -3.387 1.00 98.62 114 VAL A C 1
ATOM 820 O O . VAL A 1 114 ? 5.015 -5.598 -3.318 1.00 98.62 114 VAL A O 1
ATOM 823 N N . SER A 1 115 ? 7.025 -5.135 -4.184 1.00 98.62 115 SER A N 1
ATOM 824 C CA . SER A 1 115 ? 7.080 -6.339 -5.024 1.00 98.62 115 SER A CA 1
ATOM 825 C C . SER A 1 115 ? 7.069 -7.635 -4.210 1.00 98.62 115 SER A C 1
ATOM 827 O O . SER A 1 115 ? 6.440 -8.612 -4.611 1.00 98.62 115 SER A O 1
ATOM 829 N N . GLY A 1 116 ? 7.733 -7.650 -3.052 1.00 98.44 116 GLY A N 1
ATOM 830 C CA . GLY A 1 116 ? 7.675 -8.765 -2.108 1.00 98.44 116 GLY A CA 1
ATOM 831 C C . GLY A 1 116 ? 6.277 -8.953 -1.518 1.00 98.44 116 GLY A C 1
ATOM 832 O O . GLY A 1 116 ? 5.779 -10.075 -1.494 1.00 98.44 116 GLY A O 1
ATOM 833 N N . VAL A 1 117 ? 5.618 -7.863 -1.110 1.00 98.69 117 VAL A N 1
ATOM 834 C CA . VAL A 1 117 ? 4.231 -7.901 -0.611 1.00 98.69 117 VAL A CA 1
ATOM 835 C C . VAL A 1 117 ? 3.275 -8.397 -1.695 1.00 98.69 117 VAL A C 1
ATOM 837 O O . VAL A 1 117 ? 2.484 -9.295 -1.430 1.00 98.69 117 VAL A O 1
ATOM 840 N N . ALA A 1 118 ? 3.399 -7.908 -2.930 1.00 98.75 118 ALA A N 1
ATOM 841 C CA . ALA A 1 118 ? 2.648 -8.417 -4.075 1.00 98.75 118 ALA A CA 1
ATOM 842 C C . ALA A 1 118 ? 2.860 -9.931 -4.271 1.00 98.75 118 ALA A C 1
ATOM 844 O O . ALA A 1 118 ? 1.904 -10.671 -4.492 1.00 98.75 118 ALA A O 1
ATOM 845 N N . GLY A 1 119 ? 4.095 -10.421 -4.116 1.00 98.62 119 GLY A N 1
ATOM 846 C CA . GLY A 1 119 ? 4.395 -11.854 -4.164 1.00 98.62 119 GLY A CA 1
ATOM 847 C C . GLY A 1 119 ? 3.731 -12.651 -3.038 1.00 98.62 119 GLY A C 1
ATOM 848 O O . GLY A 1 119 ? 3.267 -13.767 -3.268 1.00 98.62 119 GLY A O 1
ATOM 849 N N . LEU A 1 120 ? 3.633 -12.080 -1.834 1.00 98.62 120 LEU A N 1
ATOM 850 C CA . LEU A 1 120 ? 2.902 -12.690 -0.723 1.00 98.62 120 LEU A CA 1
ATOM 851 C C . LEU A 1 120 ? 1.395 -12.731 -0.996 1.00 98.62 120 LEU A C 1
ATOM 853 O O . LEU A 1 120 ? 0.784 -13.770 -0.761 1.00 98.62 120 LEU A O 1
ATOM 857 N N . ILE A 1 121 ? 0.813 -11.661 -1.542 1.00 98.56 121 ILE A N 1
ATOM 858 C CA . ILE A 1 121 ? -0.598 -11.627 -1.957 1.00 98.56 121 ILE A CA 1
ATOM 859 C C . ILE A 1 121 ? -0.868 -12.725 -2.998 1.00 98.56 121 ILE A C 1
ATOM 861 O O . ILE A 1 121 ? -1.780 -13.528 -2.810 1.00 98.56 121 ILE A O 1
ATOM 865 N N . LEU A 1 122 ? -0.010 -12.863 -4.018 1.00 97.62 122 LEU A N 1
ATOM 866 C CA . LEU A 1 122 ? -0.101 -13.970 -4.981 1.00 97.62 122 LEU A CA 1
ATOM 867 C C . LEU A 1 122 ? -0.028 -15.345 -4.325 1.00 97.62 122 LEU A C 1
ATOM 869 O O . LEU A 1 122 ? -0.757 -16.253 -4.712 1.00 97.62 122 LEU A O 1
ATOM 873 N N . SER A 1 123 ? 0.835 -15.516 -3.322 1.00 97.62 123 SER A N 1
ATOM 874 C CA . SER A 1 123 ? 0.964 -16.797 -2.620 1.00 97.62 123 SER A CA 1
ATOM 875 C C . SER A 1 123 ? -0.298 -17.201 -1.848 1.00 97.62 123 SER A C 1
ATOM 877 O O . SER A 1 123 ? -0.475 -18.383 -1.566 1.00 97.62 123 SER A O 1
ATOM 879 N N . GLN A 1 124 ? -1.182 -16.244 -1.538 1.00 96.94 124 GLN A N 1
ATOM 880 C CA . GLN A 1 124 ? -2.499 -16.513 -0.950 1.00 96.94 124 GLN A CA 1
ATOM 881 C C . GLN A 1 124 ? -3.554 -16.923 -1.991 1.00 96.94 124 GLN A C 1
ATOM 883 O O . GLN A 1 124 ? -4.663 -17.291 -1.615 1.00 96.94 124 GLN A O 1
ATOM 888 N N . GLY A 1 125 ? -3.220 -16.899 -3.285 1.00 96.75 125 GLY A N 1
ATOM 889 C CA . GLY A 1 125 ? -4.111 -17.305 -4.373 1.00 96.75 125 GLY A CA 1
ATOM 890 C C . GLY A 1 125 ? -4.929 -16.174 -4.997 1.00 96.75 125 GLY A C 1
ATOM 891 O O . GLY A 1 125 ? -5.832 -16.464 -5.777 1.00 96.75 125 GLY A O 1
ATOM 892 N N . TRP A 1 126 ? -4.624 -14.914 -4.677 1.00 97.38 126 TRP A N 1
ATOM 893 C CA . TRP A 1 126 ? -5.218 -13.758 -5.355 1.00 97.38 126 TRP A CA 1
ATOM 894 C C . TRP A 1 126 ? -4.739 -13.643 -6.806 1.00 97.38 126 TRP A C 1
ATOM 896 O O . TRP A 1 126 ? -3.611 -14.029 -7.128 1.00 97.38 126 TRP A O 1
ATOM 906 N N . ASP A 1 127 ? -5.589 -13.086 -7.670 1.00 97.12 127 ASP A N 1
ATOM 907 C CA . ASP A 1 127 ? -5.224 -12.778 -9.052 1.00 97.12 127 ASP A CA 1
ATOM 908 C C . ASP A 1 127 ? -4.209 -11.623 -9.090 1.00 97.12 127 ASP A C 1
ATOM 910 O O . ASP A 1 127 ? -4.263 -10.698 -8.276 1.00 97.12 127 ASP A O 1
ATOM 914 N N . VAL A 1 128 ? -3.281 -11.658 -10.050 1.00 97.25 128 VAL A N 1
ATOM 915 C CA . VAL A 1 128 ? -2.293 -10.588 -10.252 1.00 97.25 128 VAL A CA 1
ATOM 916 C C . VAL A 1 128 ? -2.982 -9.249 -10.519 1.00 97.25 128 VAL A C 1
ATOM 918 O O . VAL A 1 128 ? -2.502 -8.211 -10.059 1.00 97.25 128 VAL A O 1
ATOM 921 N N . LEU A 1 129 ? -4.111 -9.274 -11.231 1.00 97.06 129 LEU A N 1
ATOM 922 C CA . LEU A 1 129 ? -4.867 -8.081 -11.606 1.00 97.06 129 LEU A CA 1
ATOM 923 C C . LEU A 1 129 ? -5.551 -7.402 -10.407 1.00 97.06 129 LEU A C 1
ATOM 925 O O . LEU A 1 129 ? -5.786 -6.195 -10.454 1.00 97.06 129 LEU A O 1
ATOM 929 N N . ASP A 1 130 ? -5.805 -8.139 -9.322 1.00 97.94 130 ASP A N 1
ATOM 930 C CA . ASP A 1 130 ? -6.413 -7.607 -8.096 1.00 97.94 130 ASP A CA 1
ATOM 931 C C . ASP A 1 130 ? -5.376 -7.002 -7.134 1.00 97.94 130 ASP A C 1
ATOM 933 O O . ASP A 1 130 ? -5.710 -6.204 -6.261 1.00 97.94 130 ASP A O 1
ATOM 937 N N . ILE A 1 131 ? -4.088 -7.328 -7.286 1.00 98.56 131 ILE A N 1
ATOM 938 C CA . ILE A 1 131 ? -3.039 -6.875 -6.359 1.00 98.56 131 ILE A CA 1
ATOM 939 C C . ILE A 1 131 ? -2.984 -5.348 -6.207 1.00 98.56 131 ILE A C 1
ATOM 941 O O . ILE A 1 131 ? -2.879 -4.893 -5.064 1.00 98.56 131 ILE A O 1
ATOM 945 N N . PRO A 1 132 ? -3.032 -4.529 -7.280 1.00 98.31 132 PRO A N 1
ATOM 946 C CA . PRO A 1 132 ? -2.967 -3.079 -7.125 1.00 98.31 132 PRO A CA 1
ATOM 947 C C . PRO A 1 132 ? -4.100 -2.532 -6.251 1.00 98.31 132 PRO A C 1
ATOM 949 O O . PRO A 1 132 ? -3.851 -1.678 -5.402 1.00 98.31 132 PRO A O 1
ATOM 952 N N . SER A 1 133 ? -5.323 -3.053 -6.403 1.00 97.00 133 SER A N 1
ATOM 953 C CA . SER A 1 133 ? -6.475 -2.602 -5.617 1.00 97.00 133 SER A CA 1
ATOM 954 C C . SER A 1 133 ? -6.391 -3.071 -4.164 1.00 97.00 133 SER A C 1
ATOM 956 O O . SER A 1 133 ? -6.671 -2.277 -3.268 1.00 97.00 133 SER A O 1
ATOM 958 N N . ILE A 1 134 ? -5.915 -4.296 -3.909 1.00 97.75 134 ILE A N 1
ATOM 959 C CA . ILE A 1 134 ? -5.666 -4.811 -2.553 1.00 97.75 134 ILE A CA 1
ATOM 960 C C . ILE A 1 134 ? -4.618 -3.950 -1.844 1.00 97.75 134 ILE A C 1
ATOM 962 O O . ILE A 1 134 ? -4.845 -3.484 -0.725 1.00 97.75 134 ILE A O 1
ATOM 966 N N . LEU A 1 135 ? -3.479 -3.683 -2.491 1.00 98.31 135 LEU A N 1
ATOM 967 C CA . LEU A 1 135 ? -2.432 -2.830 -1.924 1.00 98.31 135 LEU A CA 1
ATOM 968 C C . LEU A 1 135 ? -2.954 -1.411 -1.654 1.00 98.31 135 LEU A C 1
ATOM 970 O O . LEU A 1 135 ? -2.714 -0.861 -0.579 1.00 98.31 135 LEU A O 1
ATOM 974 N N . ALA A 1 136 ? -3.698 -0.829 -2.598 1.00 96.81 136 ALA A N 1
ATOM 975 C CA . ALA A 1 136 ? -4.271 0.504 -2.461 1.00 96.81 136 ALA A CA 1
ATOM 976 C C . ALA A 1 136 ? -5.314 0.582 -1.338 1.00 96.81 136 ALA A C 1
ATOM 978 O O . ALA A 1 136 ? -5.305 1.541 -0.568 1.00 96.81 136 ALA A O 1
ATOM 979 N N . ALA A 1 137 ? -6.196 -0.409 -1.201 1.00 95.25 137 ALA A N 1
ATOM 980 C CA . ALA A 1 137 ? -7.235 -0.432 -0.172 1.00 95.25 137 ALA A CA 1
ATOM 981 C C . ALA A 1 137 ? -6.658 -0.615 1.241 1.00 95.25 137 ALA A C 1
ATOM 983 O O . ALA A 1 137 ? -7.155 -0.012 2.193 1.00 95.25 137 ALA A O 1
ATOM 984 N N . THR A 1 138 ? -5.581 -1.393 1.365 1.00 96.44 138 THR A N 1
ATOM 985 C CA . THR A 1 138 ? -4.987 -1.787 2.654 1.00 96.44 138 THR A CA 1
ATOM 986 C C . THR A 1 138 ? -3.807 -0.924 3.097 1.00 96.44 138 THR A C 1
ATOM 988 O O . THR A 1 138 ? -3.364 -1.038 4.240 1.00 96.44 138 THR A O 1
ATOM 991 N N . ALA A 1 139 ? -3.293 -0.043 2.235 1.00 95.81 139 ALA A N 1
ATOM 992 C CA . ALA A 1 139 ? -2.245 0.900 2.612 1.00 95.81 139 ALA A CA 1
ATOM 993 C C . ALA A 1 139 ? -2.700 1.836 3.745 1.00 95.81 139 ALA A C 1
ATOM 995 O O . ALA A 1 139 ? -3.846 2.278 3.782 1.00 95.81 139 ALA A O 1
ATOM 996 N N . ILE A 1 140 ? -1.793 2.175 4.655 1.00 93.31 140 ILE A N 1
ATOM 997 C CA . ILE A 1 140 ? -2.022 3.158 5.713 1.00 93.31 140 ILE A CA 1
ATOM 998 C C . ILE A 1 140 ? -1.972 4.549 5.087 1.00 93.31 140 ILE A C 1
ATOM 1000 O O . ILE A 1 140 ? -0.939 4.955 4.560 1.00 93.31 140 ILE A O 1
ATOM 1004 N N . ASP A 1 141 ? -3.088 5.263 5.159 1.00 92.44 141 ASP A N 1
ATOM 1005 C CA . ASP A 1 141 ? -3.212 6.636 4.674 1.00 92.44 141 ASP A CA 1
ATOM 1006 C C . ASP A 1 141 ? -2.244 7.569 5.431 1.00 92.44 141 ASP A C 1
ATOM 1008 O O . ASP A 1 141 ? -2.176 7.533 6.663 1.00 92.44 141 ASP A O 1
ATOM 1012 N N . LEU A 1 142 ? -1.468 8.364 4.693 1.00 92.44 142 LEU A N 1
ATOM 1013 C CA . LEU A 1 142 ? -0.478 9.308 5.215 1.00 92.44 142 LEU A CA 1
ATOM 1014 C C . LEU A 1 142 ? -0.713 10.660 4.553 1.00 92.44 142 LEU A C 1
ATOM 1016 O O . 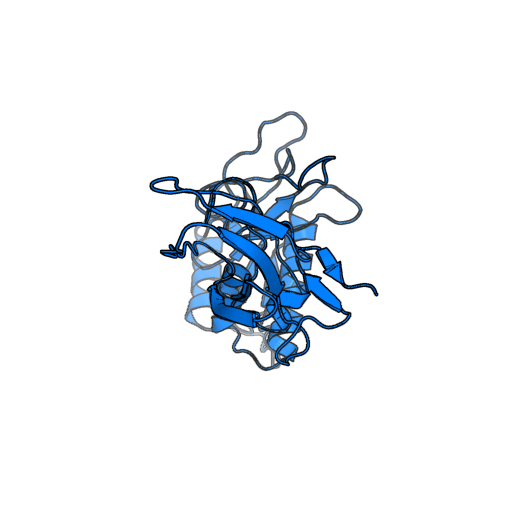LEU A 1 142 ? -0.915 10.714 3.350 1.00 92.44 142 LEU A O 1
ATOM 1020 N N . GLY A 1 143 ? -0.601 11.754 5.308 1.00 90.50 143 GLY A N 1
ATOM 1021 C CA . GLY A 1 143 ? -0.810 13.085 4.746 1.00 90.50 143 GLY A CA 1
ATOM 1022 C C . GLY A 1 143 ? -2.291 13.405 4.540 1.00 90.50 143 GLY A C 1
ATOM 1023 O O . GLY A 1 143 ? -3.055 13.471 5.509 1.00 90.50 143 GLY A O 1
ATOM 1024 N N . ALA A 1 144 ? -2.687 13.713 3.304 1.00 90.44 144 ALA A N 1
ATOM 1025 C CA . ALA A 1 144 ? -4.063 14.100 3.011 1.00 90.44 144 ALA A CA 1
ATOM 1026 C C . ALA A 1 144 ? -4.943 12.857 2.860 1.00 90.44 144 ALA A C 1
ATOM 1028 O O . ALA A 1 144 ? -4.556 11.904 2.204 1.00 90.44 144 ALA A O 1
ATOM 1029 N N . THR A 1 145 ? -6.156 12.887 3.424 1.00 88.00 145 THR A N 1
ATOM 1030 C CA . THR A 1 145 ? -7.047 11.721 3.377 1.00 88.00 145 THR A CA 1
ATOM 1031 C C . THR A 1 145 ? -7.308 11.248 1.948 1.00 88.00 145 THR A C 1
ATOM 1033 O O . THR A 1 145 ? -7.840 12.003 1.130 1.00 88.00 145 THR A O 1
ATOM 1036 N N . GLY A 1 146 ? -7.065 9.963 1.702 1.00 90.50 146 GLY A N 1
ATOM 1037 C CA . GLY A 1 146 ? -7.283 9.313 0.420 1.00 90.50 146 GLY A CA 1
ATOM 1038 C C . GLY A 1 146 ? -5.992 9.160 -0.373 1.00 90.50 146 GLY A C 1
ATOM 1039 O O . GLY A 1 146 ? -5.000 8.668 0.142 1.00 90.50 146 GLY A O 1
ATOM 1040 N N . TRP A 1 147 ? -6.053 9.467 -1.667 1.00 95.56 147 TRP A N 1
ATOM 1041 C CA . TRP A 1 147 ? -4.861 9.494 -2.506 1.00 95.56 147 TRP A CA 1
ATOM 1042 C C . TRP A 1 147 ? -4.293 10.918 -2.519 1.00 95.56 147 TRP A C 1
ATOM 1044 O O . TRP A 1 147 ? -5.063 11.875 -2.660 1.00 95.56 147 TRP A O 1
ATOM 1054 N N . ASP A 1 148 ? -2.972 11.057 -2.413 1.00 96.69 148 ASP A N 1
ATOM 1055 C CA . ASP A 1 148 ? -2.274 12.333 -2.587 1.00 96.69 148 ASP A CA 1
ATOM 1056 C C . ASP A 1 148 ? -0.978 12.204 -3.404 1.00 96.69 148 ASP A C 1
ATOM 1058 O O . ASP A 1 148 ? -0.418 11.120 -3.562 1.00 96.69 148 ASP A O 1
ATOM 1062 N N . GLU A 1 149 ? -0.489 13.327 -3.938 1.00 97.25 149 GLU A N 1
ATOM 1063 C CA . GLU A 1 149 ? 0.690 13.352 -4.817 1.00 97.25 149 GLU A CA 1
ATOM 1064 C C . GLU A 1 149 ? 2.009 13.006 -4.104 1.00 97.25 149 GLU A C 1
ATOM 1066 O O . GLU A 1 149 ? 3.010 12.770 -4.779 1.00 97.25 149 GLU A O 1
ATOM 1071 N N . GLU A 1 150 ? 2.055 12.989 -2.768 1.00 96.38 150 GLU A N 1
ATOM 1072 C CA . GLU A 1 150 ? 3.256 12.670 -1.990 1.00 96.38 150 GLU A CA 1
ATOM 1073 C C . GLU A 1 150 ? 3.321 11.196 -1.565 1.00 96.38 150 GLU A C 1
ATOM 1075 O O . GLU A 1 150 ? 4.411 10.616 -1.533 1.00 96.38 150 GLU A O 1
ATOM 1080 N N . HIS A 1 151 ? 2.183 10.582 -1.249 1.00 97.44 151 HIS A N 1
ATOM 1081 C CA . HIS A 1 151 ? 2.108 9.242 -0.663 1.00 97.44 151 HIS A CA 1
ATOM 1082 C C . HIS A 1 151 ? 1.317 8.242 -1.510 1.00 97.44 151 HIS A C 1
ATOM 1084 O O . HIS A 1 151 ? 1.326 7.046 -1.207 1.00 97.44 151 HIS A O 1
ATOM 1090 N N . GLY A 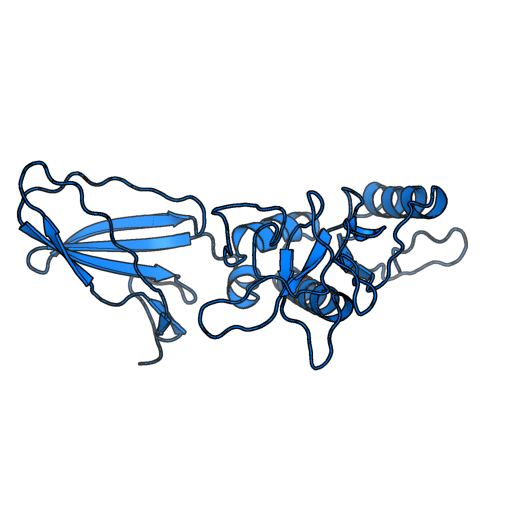1 152 ? 0.655 8.697 -2.572 1.00 97.81 152 GLY A N 1
ATOM 1091 C CA . GLY A 1 152 ? -0.275 7.884 -3.343 1.00 97.81 152 GLY A CA 1
ATOM 1092 C C . GLY A 1 152 ? -1.427 7.451 -2.453 1.00 97.81 152 GLY A C 1
ATOM 1093 O O . GLY A 1 152 ? -1.951 8.247 -1.684 1.00 97.81 152 GLY A O 1
ATOM 1094 N N . HIS A 1 153 ? -1.775 6.169 -2.480 1.00 97.00 153 HIS A N 1
ATOM 1095 C CA . HIS A 1 153 ? -2.716 5.566 -1.538 1.00 97.00 153 HIS A CA 1
ATOM 1096 C C . HIS A 1 153 ? -2.147 5.391 -0.121 1.00 97.00 153 HIS A C 1
ATOM 1098 O O . HIS A 1 153 ? -2.871 4.927 0.761 1.00 97.00 153 HIS A O 1
ATOM 1104 N N . GLY A 1 154 ? -0.877 5.715 0.116 1.00 97.06 154 GLY A N 1
ATOM 1105 C CA . GLY A 1 154 ? -0.249 5.670 1.430 1.00 97.06 154 GLY A CA 1
ATOM 1106 C C . GLY A 1 154 ? 0.808 4.576 1.580 1.00 97.06 154 GLY A C 1
ATOM 1107 O O . GLY A 1 154 ? 1.330 4.012 0.615 1.00 97.06 154 GLY A O 1
ATOM 1108 N N . LEU A 1 155 ? 1.151 4.296 2.833 1.00 97.44 155 LEU A N 1
ATOM 1109 C CA . LEU A 1 155 ? 2.187 3.352 3.226 1.00 97.44 155 LEU A CA 1
ATOM 1110 C C . LEU A 1 155 ? 1.702 1.908 3.112 1.00 97.44 155 LEU A C 1
ATOM 1112 O O . LEU A 1 155 ? 0.740 1.520 3.770 1.00 97.44 155 LEU A O 1
ATOM 1116 N N . VAL A 1 156 ? 2.405 1.082 2.338 1.00 98.00 156 VAL A N 1
ATOM 1117 C CA . VAL A 1 156 ? 2.084 -0.348 2.222 1.00 98.00 156 VAL A CA 1
ATOM 1118 C C . VAL A 1 156 ? 2.029 -1.032 3.597 1.00 98.00 156 VAL A C 1
ATOM 1120 O O . VAL A 1 156 ? 2.953 -0.916 4.404 1.00 98.00 156 VAL A O 1
ATOM 1123 N N . ASN A 1 157 ? 0.957 -1.788 3.846 1.00 95.81 157 ASN A N 1
ATOM 1124 C CA . ASN A 1 157 ? 0.818 -2.643 5.021 1.00 95.81 157 ASN A CA 1
ATOM 1125 C C . ASN A 1 157 ? 0.757 -4.106 4.572 1.00 95.81 157 ASN A C 1
ATOM 1127 O O . ASN A 1 157 ? -0.250 -4.563 4.036 1.00 95.81 157 ASN A O 1
ATOM 1131 N N . ALA A 1 158 ? 1.855 -4.837 4.777 1.00 96.25 158 ALA A N 1
ATOM 1132 C CA . ALA A 1 158 ? 1.983 -6.208 4.294 1.00 96.25 158 ALA A CA 1
ATOM 1133 C C . ALA A 1 158 ? 0.954 -7.156 4.923 1.00 96.25 158 ALA A C 1
ATOM 1135 O O . ALA A 1 158 ? 0.378 -7.981 4.222 1.00 96.25 158 ALA A O 1
ATOM 1136 N N . GLU A 1 159 ? 0.710 -7.038 6.227 1.00 93.94 159 GLU A N 1
ATOM 1137 C CA . GLU A 1 159 ? -0.221 -7.923 6.922 1.00 93.94 159 GLU A CA 1
ATOM 1138 C C . GLU A 1 159 ? -1.659 -7.689 6.463 1.00 93.94 159 GLU A C 1
ATOM 1140 O O . GLU A 1 159 ? -2.364 -8.645 6.135 1.00 93.94 159 GLU A O 1
ATOM 1145 N N . TRP A 1 160 ? -2.074 -6.422 6.381 1.00 95.31 160 TRP A N 1
ATOM 1146 C CA . TRP A 1 160 ? -3.423 -6.076 5.944 1.00 95.31 160 TRP A CA 1
ATOM 1147 C C . TRP A 1 160 ? -3.653 -6.468 4.486 1.00 95.31 160 TRP A C 1
ATOM 1149 O O . TRP A 1 160 ? -4.701 -7.023 4.171 1.00 95.31 160 TRP A O 1
ATOM 1159 N N . ALA A 1 161 ? -2.663 -6.253 3.616 1.00 97.06 161 ALA A N 1
ATOM 1160 C CA . ALA A 1 161 ? -2.749 -6.613 2.206 1.00 97.06 161 ALA A CA 1
ATOM 1161 C C . ALA A 1 161 ? -2.837 -8.132 1.998 1.00 97.06 161 ALA A C 1
ATOM 1163 O O . ALA A 1 161 ? -3.708 -8.614 1.283 1.00 97.06 161 ALA A O 1
ATOM 1164 N N . VAL A 1 162 ? -1.978 -8.909 2.666 1.00 96.69 162 VAL A N 1
ATOM 1165 C CA . VAL A 1 162 ? -1.959 -10.378 2.542 1.00 96.69 162 VAL A CA 1
ATOM 1166 C C . VAL A 1 162 ? -3.249 -11.004 3.073 1.00 96.69 162 VAL A C 1
ATOM 1168 O O . VAL A 1 162 ? -3.732 -11.982 2.508 1.00 96.69 162 VAL A O 1
ATOM 1171 N N . LYS A 1 163 ? -3.832 -10.433 4.132 1.00 94.25 163 LYS A N 1
ATOM 1172 C CA . LYS A 1 163 ? -5.118 -10.873 4.693 1.00 94.25 163 LYS A CA 1
ATOM 1173 C C . LYS A 1 163 ? -6.338 -10.265 3.988 1.00 94.25 163 LYS A C 1
ATOM 1175 O O . LYS A 1 163 ? -7.452 -10.625 4.349 1.00 94.25 163 LYS A O 1
ATOM 1180 N N . ASN A 1 164 ? -6.132 -9.366 3.021 1.00 94.12 164 ASN A N 1
ATOM 1181 C CA . ASN A 1 164 ? -7.168 -8.557 2.375 1.00 94.12 164 ASN A CA 1
ATOM 1182 C C . ASN A 1 164 ? -8.150 -7.934 3.385 1.00 94.12 164 ASN A C 1
ATOM 1184 O O . ASN A 1 164 ? -9.352 -8.186 3.367 1.00 94.12 164 ASN A O 1
ATOM 1188 N N . ILE A 1 165 ? -7.617 -7.160 4.327 1.00 93.88 165 ILE A N 1
ATOM 1189 C CA . ILE A 1 165 ? -8.424 -6.483 5.343 1.00 93.88 165 ILE A CA 1
ATOM 1190 C C . ILE A 1 165 ? -9.195 -5.328 4.701 1.00 93.88 165 ILE A C 1
ATOM 1192 O O . ILE A 1 165 ? -8.609 -4.341 4.272 1.00 93.88 165 ILE A O 1
ATOM 1196 N N . GLU A 1 166 ? -10.521 -5.417 4.682 1.00 86.38 166 GLU A N 1
ATOM 1197 C CA . GLU A 1 166 ? -11.367 -4.426 3.997 1.00 86.38 166 GLU A CA 1
ATOM 1198 C C . GLU A 1 166 ? -11.826 -3.276 4.910 1.00 86.38 166 GLU A C 1
ATOM 1200 O O . GLU A 1 166 ? -12.287 -2.235 4.433 1.00 86.38 166 GLU A O 1
ATOM 1205 N N . GLY A 1 167 ? -11.694 -3.425 6.232 1.00 91.94 167 GLY A N 1
ATOM 1206 C CA . GLY A 1 167 ? -12.260 -2.471 7.175 1.00 91.94 167 GLY A CA 1
ATOM 1207 C C . GLY A 1 167 ? -11.858 -2.657 8.631 1.00 91.94 167 GLY A C 1
ATOM 1208 O O . GLY A 1 167 ? -11.036 -3.499 8.991 1.00 91.94 167 GLY A O 1
ATOM 1209 N N . PHE A 1 168 ? -12.480 -1.838 9.468 1.00 92.25 168 PHE A N 1
ATOM 1210 C CA . PHE A 1 168 ? -12.421 -1.904 10.918 1.00 92.25 168 PHE A CA 1
ATOM 1211 C C . PHE A 1 168 ? -13.840 -1.911 11.486 1.00 92.25 168 PHE A C 1
ATOM 1213 O O . PHE A 1 168 ? -14.760 -1.316 10.918 1.00 92.25 168 PHE A O 1
ATOM 1220 N N . THR A 1 169 ? -14.016 -2.546 12.634 1.00 92.69 169 THR A N 1
ATOM 1221 C CA . THR A 1 169 ? -15.272 -2.517 13.374 1.00 92.69 169 THR A CA 1
ATOM 1222 C C . THR A 1 169 ? -15.258 -1.346 14.347 1.00 92.69 169 THR A C 1
ATOM 1224 O O . THR A 1 169 ? -14.269 -1.111 15.040 1.00 92.69 169 THR A O 1
ATOM 1227 N N . LEU A 1 170 ? -16.365 -0.610 14.415 1.00 92.12 170 LEU A N 1
ATOM 1228 C CA . LEU A 1 170 ? -16.633 0.420 15.412 1.00 92.12 170 LEU A CA 1
ATOM 1229 C C . LEU A 1 170 ? -17.772 -0.043 16.320 1.00 92.12 170 LEU A C 1
ATOM 1231 O O . LEU A 1 170 ? -18.862 -0.364 15.842 1.00 92.12 170 LEU A O 1
ATOM 1235 N N . LYS A 1 171 ? -17.542 -0.007 17.630 1.00 92.56 171 LYS A N 1
ATOM 1236 C CA . LYS A 1 171 ? -18.504 -0.384 18.663 1.00 92.56 171 LYS A CA 1
ATOM 1237 C C . LYS A 1 171 ? -18.760 0.785 19.605 1.00 92.56 171 LYS A C 1
ATOM 1239 O O . LYS A 1 171 ? -17.830 1.409 20.112 1.00 92.56 171 LYS A O 1
ATOM 1244 N N . LEU A 1 172 ? -20.037 1.079 19.834 1.00 92.62 172 LEU A N 1
ATOM 1245 C CA . LEU A 1 172 ? -20.506 2.058 20.807 1.00 92.62 172 LEU A CA 1
ATOM 1246 C C . LEU A 1 172 ? -21.295 1.330 21.892 1.00 92.62 172 LEU A C 1
ATOM 1248 O O . LEU A 1 172 ? -22.259 0.619 21.602 1.00 92.62 172 LEU A O 1
ATOM 1252 N N . VAL A 1 173 ? -20.899 1.542 23.140 1.00 93.31 173 VAL A N 1
ATOM 1253 C CA . VAL A 1 173 ? -21.489 0.941 24.337 1.00 93.31 173 VAL A CA 1
ATOM 1254 C C . VAL A 1 173 ? -22.044 2.049 25.225 1.00 93.31 173 VAL A C 1
ATOM 1256 O O . VAL A 1 173 ? -21.406 3.084 25.390 1.00 93.31 173 VAL A O 1
ATOM 1259 N N . THR A 1 174 ? -23.215 1.842 25.818 1.00 94.19 174 THR A N 1
ATOM 1260 C CA . THR A 1 174 ? -23.783 2.714 26.856 1.00 94.19 174 THR A CA 1
ATOM 1261 C C . THR A 1 174 ? -24.397 1.847 27.947 1.00 94.19 174 THR A C 1
ATOM 1263 O O . THR A 1 174 ? -24.924 0.779 27.649 1.00 94.19 174 THR A O 1
ATOM 1266 N N . GLU A 1 175 ? -24.246 2.239 29.213 1.00 91.12 175 GLU A N 1
ATOM 1267 C CA . GLU A 1 175 ? -24.767 1.482 30.369 1.00 91.12 175 GLU A CA 1
ATOM 1268 C C . GLU A 1 175 ? -24.380 -0.018 30.373 1.00 91.12 175 GLU A C 1
ATOM 1270 O O . GLU A 1 175 ? -25.127 -0.883 30.823 1.00 91.12 175 GLU A O 1
ATOM 1275 N N . GLY A 1 176 ? -23.197 -0.348 29.841 1.00 87.12 176 GLY A N 1
ATOM 1276 C CA . GLY A 1 176 ? -22.712 -1.730 29.731 1.00 87.12 176 GLY A CA 1
ATOM 1277 C C . GLY A 1 176 ? -23.348 -2.560 28.607 1.00 87.12 176 GLY A C 1
ATOM 1278 O O . GLY A 1 176 ? -23.051 -3.748 28.498 1.00 87.12 176 GLY A O 1
ATOM 1279 N N . GLN A 1 177 ? -24.183 -1.963 27.754 1.00 90.94 177 GLN A N 1
ATOM 1280 C CA . GLN A 1 177 ? -24.813 -2.615 26.605 1.00 90.94 177 GLN A CA 1
ATOM 1281 C C . GLN A 1 177 ? -24.283 -2.066 25.278 1.00 90.94 177 GLN A C 1
ATOM 1283 O O . GLN A 1 177 ? -24.119 -0.857 25.102 1.00 90.94 177 GLN A O 1
ATOM 1288 N N . THR A 1 178 ? -24.036 -2.958 24.316 1.00 92.19 178 THR A N 1
ATOM 1289 C CA . THR A 1 178 ? -23.697 -2.569 22.941 1.00 92.19 178 THR A CA 1
ATOM 1290 C C . THR A 1 178 ? -24.907 -1.916 22.285 1.00 92.19 178 THR A C 1
ATOM 1292 O O . THR A 1 178 ? -25.926 -2.567 22.068 1.00 92.19 178 THR A O 1
ATOM 1295 N N . LEU A 1 179 ? -24.778 -0.637 21.940 1.00 93.31 179 LEU A N 1
ATOM 1296 C CA . LEU A 1 179 ? -25.810 0.115 21.235 1.00 93.31 179 LEU A CA 1
ATOM 1297 C C . LEU A 1 179 ? -25.657 -0.024 19.718 1.00 93.31 179 LEU A C 1
ATOM 1299 O O . LEU A 1 179 ? -26.636 -0.235 19.008 1.00 93.31 179 LEU A O 1
ATOM 1303 N N . ILE A 1 180 ? -24.426 0.116 19.221 1.00 91.56 180 ILE A N 1
ATOM 1304 C CA . ILE A 1 180 ? -24.087 0.053 17.795 1.00 91.56 180 ILE A CA 1
ATOM 1305 C C . ILE A 1 180 ? -22.805 -0.757 17.635 1.00 91.56 180 ILE A C 1
ATOM 1307 O O . ILE A 1 180 ? -21.838 -0.531 18.359 1.00 91.56 180 ILE A O 1
ATOM 1311 N N . GLN A 1 181 ? -22.785 -1.639 16.641 1.00 92.44 181 GLN A N 1
ATOM 1312 C CA . GLN A 1 181 ? -21.579 -2.270 16.122 1.00 92.44 181 GLN A CA 1
ATOM 1313 C C . GLN A 1 181 ? -21.666 -2.260 14.597 1.00 92.44 181 GLN A C 1
ATOM 1315 O O . GLN A 1 181 ? -22.671 -2.696 14.034 1.00 92.44 181 GLN A O 1
ATOM 1320 N N . VAL A 1 182 ? -20.671 -1.680 13.933 1.00 91.06 182 VAL A N 1
ATOM 1321 C CA . VAL A 1 182 ? -20.686 -1.492 12.479 1.00 91.06 182 VAL A CA 1
ATOM 1322 C C . VAL A 1 182 ? -19.289 -1.616 11.899 1.00 91.06 182 VAL A C 1
ATOM 1324 O O . VAL A 1 182 ? -18.341 -1.066 12.455 1.00 91.06 182 VAL A O 1
ATOM 1327 N N . ASP A 1 183 ? -19.191 -2.281 10.755 1.00 91.12 183 ASP A N 1
ATOM 1328 C CA . ASP A 1 183 ? -17.958 -2.347 9.980 1.00 91.12 183 ASP A CA 1
ATOM 1329 C C . ASP A 1 183 ? -17.875 -1.158 9.022 1.00 91.12 183 ASP A C 1
ATOM 1331 O O . ASP A 1 183 ? -18.846 -0.783 8.354 1.00 91.12 183 ASP A O 1
ATOM 1335 N N . LEU A 1 184 ? -16.711 -0.522 9.000 1.00 90.69 184 LEU A N 1
ATOM 1336 C CA . LEU A 1 184 ? -16.406 0.656 8.201 1.00 90.69 184 LEU A CA 1
ATOM 1337 C C . LEU A 1 184 ? -15.147 0.388 7.370 1.00 90.69 184 LEU A C 1
ATOM 1339 O O . LEU A 1 184 ? -14.233 -0.271 7.864 1.00 90.69 184 LEU A O 1
ATOM 1343 N N . PRO A 1 185 ? -15.062 0.901 6.130 1.00 89.50 185 PRO A N 1
ATOM 1344 C CA . PRO A 1 185 ? -13.866 0.713 5.321 1.00 89.50 185 PRO A CA 1
ATOM 1345 C C . PRO A 1 185 ? -12.656 1.398 5.965 1.00 89.50 185 PRO A C 1
ATOM 1347 O O . PRO A 1 185 ? -12.801 2.414 6.648 1.00 89.50 185 PRO A O 1
ATOM 1350 N N . LEU A 1 186 ? -11.453 0.872 5.707 1.00 88.50 186 LEU A N 1
ATOM 1351 C CA . LEU A 1 186 ? -10.200 1.420 6.254 1.00 88.50 186 LEU A CA 1
ATOM 1352 C C . LEU A 1 186 ? -9.966 2.888 5.864 1.00 88.50 186 LEU A C 1
ATOM 1354 O O . LEU A 1 186 ? -9.289 3.618 6.584 1.00 88.50 186 LEU A O 1
ATOM 1358 N N . LYS A 1 187 ? -10.533 3.325 4.732 1.00 83.25 187 LYS A N 1
ATOM 1359 C CA . LYS A 1 187 ? -10.326 4.659 4.156 1.00 83.25 187 LYS A CA 1
ATOM 1360 C C . LYS A 1 187 ? -11.633 5.373 3.877 1.00 83.25 187 LYS A C 1
ATOM 1362 O O . LYS A 1 187 ? -12.621 4.761 3.479 1.00 83.25 187 LYS A O 1
ATOM 1367 N N . GLY A 1 188 ? -11.620 6.695 4.054 1.00 73.31 188 GLY A N 1
ATOM 1368 C CA . GLY A 1 188 ? -12.716 7.584 3.648 1.00 73.31 188 GLY A CA 1
ATOM 1369 C C . GLY A 1 188 ? -14.051 7.355 4.369 1.00 73.31 188 GLY A C 1
ATOM 1370 O O . GLY A 1 188 ? -15.051 7.983 4.018 1.00 73.31 188 GLY A O 1
ATOM 1371 N N . ALA A 1 189 ? -14.098 6.484 5.381 1.00 71.88 189 ALA A N 1
ATOM 1372 C CA . ALA A 1 189 ? -15.310 6.215 6.132 1.00 71.88 189 ALA A CA 1
ATOM 1373 C C . ALA A 1 189 ? -15.634 7.386 7.061 1.00 71.88 189 ALA A C 1
ATOM 1375 O O . ALA A 1 189 ? -14.890 7.705 7.987 1.00 71.88 189 ALA A O 1
ATOM 1376 N N . SER A 1 190 ? -16.805 7.989 6.874 1.00 75.62 190 SER A N 1
ATOM 1377 C CA . SER A 1 190 ? -17.429 8.795 7.917 1.00 75.62 190 SER A CA 1
ATOM 1378 C C . SER A 1 190 ? -18.829 8.262 8.175 1.00 75.62 190 SER A C 1
ATOM 1380 O O . SER A 1 190 ? -19.635 8.092 7.260 1.00 75.62 190 SER A O 1
ATOM 1382 N N . LYS A 1 191 ? -19.127 7.965 9.439 1.00 82.12 191 LYS A N 1
ATOM 1383 C CA . LYS A 1 191 ? -20.456 7.538 9.868 1.00 82.12 191 LYS A CA 1
ATOM 1384 C C . LYS A 1 191 ? -20.953 8.503 10.928 1.00 82.12 191 LYS A C 1
ATOM 1386 O O . LYS A 1 191 ? -20.257 8.797 11.895 1.00 82.12 191 LYS A O 1
ATOM 1391 N N . ARG A 1 192 ? -22.159 9.029 10.720 1.00 85.81 192 ARG A N 1
ATOM 1392 C CA . ARG A 1 192 ? -22.831 9.897 11.685 1.00 85.81 192 ARG A CA 1
ATOM 1393 C C . ARG A 1 192 ? -23.832 9.071 12.479 1.00 85.81 192 ARG A C 1
ATOM 1395 O O . ARG A 1 192 ? -24.645 8.365 11.887 1.00 85.81 192 ARG A O 1
ATOM 1402 N N . PHE A 1 193 ? -23.784 9.210 13.796 1.00 85.81 193 PHE A N 1
ATOM 1403 C CA . PHE A 1 193 ? -24.726 8.593 14.721 1.00 85.81 193 PHE A CA 1
ATOM 1404 C C . PHE A 1 193 ? -25.521 9.688 15.427 1.00 85.81 193 PHE A C 1
ATOM 1406 O O . PHE A 1 193 ? -24.963 10.725 15.789 1.00 85.81 193 PHE A O 1
ATOM 1413 N N . PHE A 1 194 ? -26.820 9.462 15.597 1.00 88.38 194 PHE A N 1
ATOM 1414 C CA . PHE A 1 194 ? -27.692 10.327 16.383 1.00 88.38 194 PHE A CA 1
ATOM 1415 C C . PHE A 1 194 ? -27.931 9.633 17.717 1.00 88.38 194 PHE A C 1
ATOM 1417 O O . PHE A 1 194 ? -28.577 8.589 17.761 1.00 88.38 194 PHE A O 1
ATOM 1424 N N . LEU A 1 195 ? -27.344 10.184 18.775 1.00 89.12 195 LEU A N 1
ATOM 1425 C CA . LEU A 1 195 ? -27.336 9.595 20.109 1.00 89.12 195 LEU A CA 1
ATOM 1426 C C . LEU A 1 195 ? -28.061 10.537 21.078 1.00 89.12 195 LEU A C 1
ATOM 1428 O O . LEU A 1 195 ? -27.849 11.751 20.985 1.00 89.12 195 LEU A O 1
ATOM 1432 N N . PRO A 1 196 ? -28.902 10.025 21.995 1.00 90.81 196 PRO A N 1
ATOM 1433 C CA . PRO A 1 196 ? -29.436 10.847 23.072 1.00 90.81 196 PRO A CA 1
ATOM 1434 C C . PRO A 1 196 ? -28.304 11.352 23.988 1.00 90.81 196 PRO A C 1
ATOM 1436 O O . PRO A 1 196 ? -27.217 10.761 24.009 1.00 90.81 196 PRO A O 1
ATOM 1439 N N . PRO A 1 197 ? -28.528 12.432 24.757 1.00 91.50 197 PRO A N 1
ATOM 1440 C CA . PRO A 1 197 ? -27.566 12.880 25.755 1.00 91.50 197 PRO A CA 1
ATOM 1441 C C . PRO A 1 197 ? -27.222 11.755 26.736 1.00 91.50 197 PRO A C 1
ATOM 1443 O O . PRO A 1 197 ? -28.112 11.045 27.198 1.00 91.50 197 PRO A O 1
ATOM 1446 N N . GLY A 1 198 ? -25.938 11.586 27.043 1.00 91.81 198 GLY A N 1
ATOM 1447 C CA . GLY A 1 198 ? -25.471 10.488 27.884 1.00 91.81 198 GLY A CA 1
ATOM 1448 C C . GLY A 1 198 ? -23.987 10.178 27.720 1.00 91.81 198 GLY A C 1
ATOM 1449 O O . GLY A 1 198 ? -23.260 10.870 26.998 1.00 91.81 198 GLY A O 1
ATOM 1450 N N . GLU A 1 199 ? -23.546 9.129 28.408 1.00 92.94 199 GLU A N 1
ATOM 1451 C CA . GLU A 1 199 ? -22.185 8.606 28.329 1.00 92.94 199 GLU A CA 1
ATOM 1452 C C . GLU A 1 199 ? -22.117 7.367 27.438 1.00 92.94 199 GLU A C 1
ATOM 1454 O O . GLU A 1 199 ? -22.923 6.438 27.540 1.00 92.94 199 GLU A O 1
ATOM 1459 N N . TYR A 1 200 ? -21.114 7.363 26.567 1.00 92.44 200 TYR A N 1
ATOM 1460 C CA . TYR A 1 200 ? -20.853 6.305 25.609 1.00 92.44 200 TYR A CA 1
ATOM 1461 C C . TYR A 1 200 ? -19.387 5.922 25.673 1.00 92.44 200 TYR A C 1
ATOM 1463 O O . TYR A 1 200 ? -18.511 6.780 25.706 1.00 92.44 200 TYR A O 1
ATOM 1471 N N . THR A 1 201 ? -19.096 4.636 25.632 1.00 92.88 201 THR A N 1
ATOM 1472 C CA . THR A 1 201 ? -17.753 4.137 25.369 1.00 92.88 201 THR A CA 1
ATOM 1473 C C . THR A 1 201 ? -17.661 3.762 23.903 1.00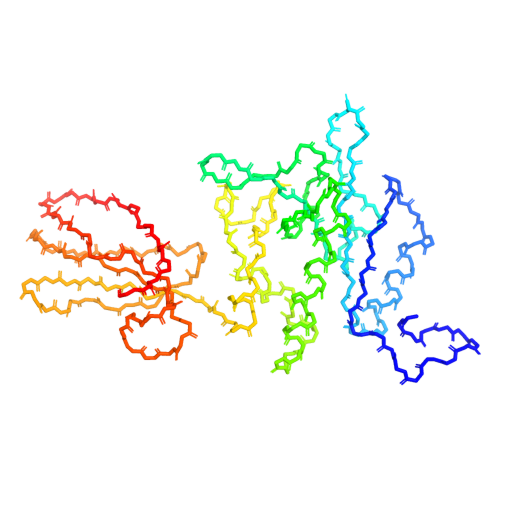 92.88 201 THR A C 1
ATOM 1475 O O . THR A 1 201 ? -18.505 3.028 23.396 1.00 92.88 201 THR A O 1
ATOM 1478 N N . VAL A 1 202 ? -16.645 4.278 23.222 1.00 91.62 202 VAL A N 1
ATOM 1479 C CA . VAL A 1 202 ? -16.376 3.976 21.819 1.00 91.62 202 VAL A CA 1
ATOM 1480 C C . VAL A 1 202 ? -15.068 3.220 21.713 1.00 91.62 202 VAL A C 1
ATOM 1482 O O . VAL A 1 202 ? -14.057 3.636 22.279 1.00 91.62 202 VAL A O 1
ATOM 1485 N N . GLU A 1 203 ? -15.100 2.121 20.978 1.00 92.12 203 GLU A N 1
ATOM 1486 C CA . GLU A 1 203 ? -13.944 1.294 20.671 1.00 92.12 203 GLU A CA 1
ATOM 1487 C C . GLU A 1 203 ? -13.954 0.963 19.180 1.00 92.12 203 GLU A C 1
ATOM 1489 O O . GLU A 1 203 ? -15.010 0.724 18.592 1.00 92.12 203 GLU A O 1
ATOM 1494 N N . ALA A 1 204 ? -12.779 0.972 18.562 1.00 92.62 204 ALA A N 1
ATOM 1495 C CA . ALA A 1 204 ? -12.589 0.516 17.196 1.00 92.62 204 ALA A CA 1
ATOM 1496 C C . ALA A 1 204 ? -11.490 -0.543 17.152 1.00 92.62 204 ALA A C 1
ATOM 1498 O O . ALA A 1 204 ? -10.526 -0.451 17.919 1.00 92.62 204 ALA A O 1
ATOM 1499 N N . TRP A 1 205 ? -11.607 -1.510 16.244 1.00 93.75 205 TRP A N 1
ATOM 1500 C CA . TRP A 1 205 ? -10.527 -2.450 15.965 1.00 93.75 205 TRP A CA 1
ATOM 1501 C C . TRP A 1 205 ? -10.501 -2.927 14.514 1.00 93.75 205 TRP A C 1
ATOM 1503 O O . TRP A 1 205 ? -11.532 -3.045 13.857 1.00 93.75 205 TRP A O 1
ATOM 1513 N N . VAL A 1 206 ? -9.300 -3.220 14.026 1.00 93.81 206 VAL A N 1
ATOM 1514 C CA . VAL A 1 206 ? -9.064 -3.951 12.781 1.00 93.81 206 VAL A CA 1
ATOM 1515 C C . VAL A 1 206 ? -8.894 -5.416 13.140 1.00 93.81 206 VAL A C 1
ATOM 1517 O O . VAL A 1 206 ? -8.005 -5.759 13.919 1.00 93.81 206 VAL A O 1
ATOM 1520 N N . ASN A 1 207 ? -9.746 -6.265 12.575 1.00 90.00 207 ASN A N 1
ATOM 1521 C CA . ASN A 1 207 ? -9.761 -7.684 12.884 1.00 90.00 207 ASN A CA 1
ATOM 1522 C C . ASN A 1 207 ? -8.835 -8.466 11.943 1.00 90.00 207 ASN A C 1
ATOM 1524 O O . ASN A 1 207 ? -9.109 -8.572 10.750 1.00 90.00 207 ASN A O 1
ATOM 1528 N N . LEU A 1 208 ? -7.758 -9.037 12.479 1.00 89.69 208 LEU A N 1
ATOM 1529 C CA . LEU A 1 208 ? -6.769 -9.806 11.724 1.00 89.69 208 LEU A CA 1
ATOM 1530 C C . LEU A 1 208 ? -6.927 -11.321 11.878 1.00 89.69 208 LEU A C 1
ATOM 1532 O O . LEU A 1 208 ? -6.324 -12.077 11.104 1.00 89.69 208 LEU A O 1
ATOM 1536 N N . GLN A 1 209 ? -7.692 -11.775 12.871 1.00 82.56 209 GLN A N 1
ATOM 1537 C CA . GLN A 1 209 ? -7.827 -13.195 13.226 1.00 82.56 209 GLN A CA 1
ATOM 1538 C C . GLN A 1 209 ? -9.251 -13.749 13.070 1.00 82.56 209 GLN A C 1
ATOM 1540 O O . GLN A 1 209 ? -9.454 -14.959 13.164 1.00 82.56 209 GLN A O 1
ATOM 1545 N N . GLY A 1 210 ? -10.228 -12.894 12.782 1.00 79.06 210 GLY A N 1
ATOM 1546 C CA . GLY A 1 210 ? -11.654 -13.209 12.793 1.00 79.06 210 GLY A CA 1
ATOM 1547 C C . GLY A 1 210 ? -12.289 -13.054 14.181 1.00 79.06 210 GLY A C 1
ATOM 1548 O O . GLY A 1 210 ? -11.657 -12.643 15.148 1.00 79.06 210 GLY A O 1
ATOM 1549 N N . GLY A 1 211 ? -13.586 -13.348 14.289 1.00 81.69 211 GLY A N 1
ATOM 1550 C CA . GLY A 1 211 ? -14.339 -13.223 15.545 1.00 81.69 211 GLY A CA 1
ATOM 1551 C C . GLY A 1 211 ? -15.057 -11.880 15.731 1.00 81.69 211 GLY A C 1
ATOM 1552 O O . GLY A 1 211 ? -15.064 -11.031 14.844 1.00 81.69 211 GLY A O 1
ATOM 1553 N N . LEU A 1 212 ? -15.728 -11.727 16.878 1.00 80.75 212 LEU A N 1
ATOM 1554 C CA . LEU A 1 212 ? -16.648 -10.610 17.151 1.00 80.75 212 LEU A CA 1
ATOM 1555 C C . LEU A 1 212 ? -16.059 -9.505 18.038 1.00 80.75 212 LEU A C 1
ATOM 1557 O O . LEU A 1 212 ? -16.656 -8.438 18.137 1.00 80.75 212 LEU A O 1
ATOM 1561 N N . GLU A 1 213 ? -14.927 -9.764 18.688 1.00 86.56 213 GLU A N 1
ATOM 1562 C CA . GLU A 1 213 ? -14.272 -8.871 19.649 1.00 86.56 213 GLU A CA 1
ATOM 1563 C C . GLU A 1 213 ? -12.758 -8.870 19.382 1.00 86.56 213 GLU A C 1
ATOM 1565 O O . GLU A 1 213 ? -12.245 -9.880 18.892 1.00 86.56 213 GLU A O 1
ATOM 1570 N N . PRO A 1 214 ? -12.032 -7.789 19.723 1.00 89.50 214 PRO A N 1
ATOM 1571 C CA . PRO A 1 214 ? -10.603 -7.680 19.441 1.00 89.50 214 PRO A CA 1
ATOM 1572 C C . PRO A 1 214 ? -9.775 -8.727 20.200 1.00 89.50 214 PRO A C 1
ATOM 1574 O O . PRO A 1 214 ? -9.809 -8.792 21.439 1.00 89.50 214 PRO A O 1
ATOM 1577 N N . ALA A 1 215 ? -8.972 -9.494 19.467 1.00 90.56 215 ALA A N 1
ATOM 1578 C CA . ALA A 1 215 ? -8.058 -10.513 19.977 1.00 90.56 215 ALA A CA 1
ATOM 1579 C C . ALA A 1 215 ? -6.607 -10.004 20.071 1.00 90.56 215 ALA A C 1
ATOM 1581 O O . ALA A 1 215 ? -6.258 -8.953 19.536 1.00 90.56 215 ALA A O 1
ATOM 1582 N N . ILE A 1 216 ? -5.743 -10.743 20.779 1.00 89.56 216 ILE A N 1
ATOM 1583 C CA . ILE A 1 216 ? -4.297 -10.459 20.788 1.00 89.56 216 ILE A CA 1
ATOM 1584 C C . ILE A 1 216 ? -3.777 -10.549 19.352 1.00 89.56 216 ILE A C 1
ATOM 1586 O O . ILE A 1 216 ? -4.015 -11.556 18.694 1.00 89.56 216 ILE A O 1
ATOM 1590 N N . GLY A 1 217 ? -3.062 -9.524 18.895 1.00 87.12 217 GLY A N 1
ATOM 1591 C CA . GLY A 1 217 ? -2.580 -9.364 17.523 1.00 87.12 217 GLY A CA 1
ATOM 1592 C C . GLY A 1 217 ? -3.460 -8.466 16.649 1.00 87.12 217 GLY A C 1
ATOM 1593 O O . GLY A 1 217 ? -2.978 -7.985 15.635 1.00 87.12 217 GLY A O 1
ATOM 1594 N N . ASP A 1 218 ? -4.707 -8.175 17.035 1.00 91.88 218 ASP A N 1
ATOM 1595 C CA . ASP A 1 218 ? -5.522 -7.168 16.342 1.00 91.88 218 ASP A CA 1
ATOM 1596 C C . ASP A 1 218 ? -5.036 -5.750 16.657 1.00 91.88 218 ASP A C 1
ATOM 1598 O O . ASP A 1 218 ? -4.396 -5.506 17.680 1.00 91.88 218 ASP A O 1
ATOM 1602 N N . TYR A 1 219 ? -5.405 -4.774 15.828 1.00 91.56 219 TYR A N 1
ATOM 1603 C CA . TYR A 1 219 ? -5.191 -3.363 16.154 1.00 91.56 219 TYR A CA 1
ATOM 1604 C C . TYR A 1 219 ? -6.456 -2.795 16.788 1.00 91.56 219 TYR A C 1
ATOM 1606 O O . TYR A 1 219 ? -7.483 -2.760 16.124 1.00 91.56 219 TYR A O 1
ATOM 1614 N N . ALA A 1 220 ? -6.402 -2.315 18.030 1.00 92.88 220 ALA A N 1
ATOM 1615 C CA . ALA A 1 220 ? -7.557 -1.793 18.762 1.00 92.88 220 ALA A CA 1
ATOM 1616 C C . ALA A 1 220 ? -7.266 -0.427 19.403 1.00 92.88 220 ALA A C 1
ATOM 1618 O O . ALA A 1 220 ? -6.132 -0.127 19.778 1.00 92.88 220 ALA A O 1
ATOM 1619 N N . SER A 1 221 ? -8.287 0.424 19.533 1.00 91.81 221 SER A N 1
ATOM 1620 C CA . SER A 1 221 ? -8.151 1.739 20.178 1.00 91.81 221 SER A CA 1
ATOM 1621 C C . SER A 1 221 ? -8.200 1.677 21.702 1.00 91.81 221 SER A C 1
ATOM 1623 O O . SER A 1 221 ? -7.814 2.633 22.374 1.00 91.81 221 SER A O 1
ATOM 1625 N N . GLY A 1 222 ? -8.739 0.583 22.243 1.00 86.12 222 GLY A N 1
ATOM 1626 C CA . GLY A 1 222 ? -9.259 0.534 23.601 1.00 86.12 222 GLY A CA 1
ATOM 1627 C C . GLY A 1 222 ? -10.507 1.416 23.790 1.00 86.12 222 GLY A C 1
ATOM 1628 O O . GLY A 1 222 ? -10.875 2.201 22.902 1.00 86.12 222 GLY A O 1
ATOM 1629 N N . PRO A 1 223 ? -11.172 1.297 24.952 1.00 88.12 223 PRO A N 1
ATOM 1630 C CA . PRO A 1 223 ? -12.389 2.037 25.256 1.00 88.12 223 PRO A CA 1
ATOM 1631 C C . PRO A 1 223 ? -12.106 3.530 25.473 1.00 88.12 223 PRO A C 1
ATOM 1633 O O . PRO A 1 223 ? -11.327 3.911 26.344 1.00 88.12 223 PRO A O 1
ATOM 1636 N N . THR A 1 224 ? -12.790 4.392 24.719 1.00 90.88 224 THR A N 1
ATOM 1637 C CA . THR A 1 224 ? -12.727 5.855 24.863 1.00 90.88 224 THR A CA 1
ATOM 1638 C C . THR A 1 224 ? -14.079 6.415 25.298 1.00 90.88 224 THR A C 1
ATOM 1640 O O . THR A 1 224 ? -15.085 6.205 24.624 1.00 90.88 224 THR A O 1
ATOM 1643 N N . LEU A 1 225 ? -14.119 7.165 26.404 1.00 90.62 225 LEU A N 1
ATOM 1644 C CA . LEU A 1 225 ? -15.355 7.762 26.922 1.00 90.62 225 LEU A CA 1
ATOM 1645 C C . LEU A 1 225 ? -15.760 9.027 26.147 1.00 90.62 225 LEU A C 1
ATOM 1647 O O . LEU A 1 225 ? -15.012 10.007 26.068 1.00 90.62 225 LEU A O 1
ATOM 1651 N N . TRP A 1 226 ? -16.982 9.031 25.624 1.00 89.88 226 TRP A N 1
ATOM 1652 C CA . TRP A 1 226 ? -17.659 10.156 24.994 1.00 89.88 226 TRP A CA 1
ATOM 1653 C C . TRP A 1 226 ? -18.921 10.530 25.773 1.00 89.88 226 TRP A C 1
ATOM 1655 O O . TRP A 1 226 ? -19.895 9.791 25.819 1.00 89.88 226 TRP A O 1
ATOM 1665 N N . THR A 1 227 ? -18.933 11.738 26.317 1.00 89.88 227 THR A N 1
ATOM 1666 C CA . THR A 1 227 ? -20.131 12.408 26.834 1.00 89.88 227 THR A CA 1
ATOM 1667 C C . THR A 1 227 ? -20.786 13.210 25.708 1.00 89.88 227 THR A C 1
ATOM 1669 O O . THR A 1 227 ? -20.120 14.046 25.084 1.00 89.88 227 THR A O 1
ATOM 1672 N N . ILE A 1 228 ? -22.066 12.959 25.439 1.00 88.56 228 ILE A N 1
ATOM 1673 C CA . ILE A 1 228 ? -22.888 13.685 24.462 1.00 88.56 228 ILE A CA 1
ATOM 1674 C C . ILE A 1 228 ? -23.906 14.538 25.220 1.00 88.56 228 ILE A C 1
ATOM 1676 O O . ILE A 1 228 ? -24.570 14.054 26.134 1.00 88.56 228 ILE A O 1
ATOM 1680 N N . THR A 1 229 ? -24.026 15.809 24.844 1.00 86.75 229 THR A N 1
ATOM 1681 C CA . THR A 1 229 ? -25.004 16.761 25.392 1.00 86.75 229 THR A CA 1
ATOM 1682 C C . THR A 1 229 ? -25.974 17.202 24.295 1.00 86.75 229 THR A C 1
ATOM 1684 O O . THR A 1 229 ? -25.712 17.004 23.105 1.00 86.75 229 THR A O 1
ATOM 1687 N N . GLU A 1 230 ? -27.119 17.774 24.678 1.00 84.38 230 GLU A N 1
ATOM 1688 C CA . GLU A 1 230 ? -28.122 18.225 23.709 1.00 84.38 230 GLU A CA 1
ATOM 1689 C C . GLU A 1 230 ? -27.526 19.184 22.670 1.00 84.38 230 GLU A C 1
ATOM 1691 O O . GLU A 1 230 ? -26.787 20.114 22.990 1.00 84.38 230 GLU A O 1
ATOM 1696 N N . HIS A 1 231 ? -27.874 18.947 21.403 1.00 76.44 231 HIS A N 1
ATOM 1697 C CA . HIS A 1 231 ? -27.497 19.773 20.253 1.00 76.44 231 HIS A CA 1
ATOM 1698 C C . HIS A 1 231 ? -25.984 19.937 19.998 1.00 76.44 231 HIS A C 1
ATOM 1700 O O . HIS A 1 231 ? -25.598 20.774 19.179 1.00 76.44 231 HIS A O 1
ATOM 1706 N N . GLN A 1 232 ? -25.119 19.123 20.617 1.00 77.44 232 GLN A N 1
ATOM 1707 C CA . GLN A 1 232 ? -23.678 19.134 20.350 1.00 77.44 232 GLN A CA 1
ATOM 1708 C C . GLN A 1 232 ? -23.236 17.974 19.454 1.00 77.44 232 GLN A C 1
ATOM 1710 O O . GLN A 1 232 ? -23.531 16.807 19.700 1.00 77.44 232 GLN A O 1
ATOM 1715 N N . GLY A 1 233 ? -22.461 18.301 18.417 1.00 72.88 233 GLY A N 1
ATOM 1716 C CA . GLY A 1 233 ? -21.696 17.320 17.654 1.00 72.88 233 GLY A CA 1
ATOM 1717 C C . GLY A 1 233 ? -20.338 17.079 18.308 1.00 72.88 233 GLY A C 1
ATOM 1718 O O . GLY A 1 233 ? -19.647 18.033 18.663 1.00 72.88 233 GLY A O 1
ATOM 1719 N N . ARG A 1 234 ? -19.925 15.815 18.428 1.00 78.00 234 ARG A N 1
ATOM 1720 C CA . ARG A 1 234 ? -18.599 15.440 18.932 1.00 78.00 234 ARG A CA 1
ATOM 1721 C C . ARG A 1 234 ? -17.772 14.812 17.812 1.00 78.00 234 ARG A C 1
ATOM 1723 O O . ARG A 1 234 ? -18.262 13.952 17.085 1.00 78.00 234 ARG A O 1
ATOM 1730 N N . LYS A 1 235 ? -16.520 15.251 17.678 1.00 74.94 235 LYS A N 1
ATOM 1731 C CA . LYS A 1 235 ? -15.483 14.576 16.886 1.00 74.94 235 LYS A CA 1
ATOM 1732 C C . LYS A 1 235 ? -14.440 14.035 17.852 1.00 74.94 235 LYS A C 1
ATOM 1734 O O . LYS A 1 235 ? -14.063 14.736 18.788 1.00 74.94 235 LYS A O 1
ATOM 1739 N N . ALA A 1 236 ? -13.976 12.819 17.620 1.00 72.38 236 ALA A N 1
ATOM 1740 C CA . ALA A 1 236 ? -12.840 12.266 18.333 1.00 72.38 236 ALA A CA 1
ATOM 1741 C C . ALA A 1 236 ? -11.994 11.442 17.370 1.00 72.38 236 ALA A C 1
ATOM 1743 O O . ALA A 1 236 ? -12.509 10.874 16.407 1.00 72.38 236 ALA A O 1
ATOM 1744 N N . THR A 1 237 ? -10.703 11.396 17.661 1.00 80.31 237 THR A N 1
ATOM 1745 C CA . THR A 1 237 ? -9.737 10.562 16.958 1.00 80.31 237 THR A CA 1
ATOM 1746 C C . THR A 1 237 ? -9.486 9.330 17.811 1.00 80.31 237 THR A C 1
ATOM 1748 O O . THR A 1 237 ? -9.188 9.458 18.998 1.00 80.31 237 THR A O 1
ATOM 1751 N N . LEU A 1 238 ? -9.620 8.150 17.214 1.00 85.00 238 LEU A N 1
ATOM 1752 C CA . LEU A 1 238 ? -9.249 6.884 17.835 1.00 85.00 238 LEU A CA 1
ATOM 1753 C C . LEU A 1 238 ? -7.920 6.438 17.231 1.00 85.00 238 LEU A C 1
ATOM 1755 O O . LEU A 1 238 ? -7.778 6.398 16.011 1.00 85.00 238 LEU A O 1
ATOM 1759 N N . THR A 1 239 ? -6.945 6.119 18.077 1.00 86.00 239 THR A N 1
ATOM 1760 C CA . THR A 1 239 ? -5.654 5.588 17.632 1.00 86.00 239 THR A CA 1
ATOM 1761 C C . THR A 1 239 ? -5.627 4.095 17.888 1.00 86.00 239 THR A C 1
ATOM 1763 O O . THR A 1 239 ? -5.610 3.672 19.039 1.00 86.00 239 THR A O 1
ATOM 1766 N N . LEU A 1 240 ? -5.608 3.310 16.816 1.00 88.75 240 LEU A N 1
ATOM 1767 C CA . LEU A 1 240 ? -5.513 1.857 16.874 1.00 88.75 240 LEU A CA 1
ATOM 1768 C C . LEU A 1 240 ? -4.061 1.448 17.156 1.00 88.75 240 LEU A C 1
ATOM 1770 O O . LEU A 1 240 ? -3.135 1.944 16.512 1.00 88.75 240 LEU A O 1
ATOM 1774 N N . ARG A 1 241 ? -3.851 0.552 18.119 1.00 88.31 241 ARG A N 1
ATOM 1775 C CA . ARG A 1 241 ? -2.543 -0.033 18.442 1.00 88.31 241 ARG A CA 1
ATOM 1776 C C . ARG A 1 241 ? -2.664 -1.542 18.494 1.00 88.31 241 ARG A C 1
ATOM 1778 O O . ARG A 1 241 ? -3.721 -2.050 18.854 1.00 88.31 241 ARG A O 1
ATOM 1785 N N . GLU A 1 242 ? -1.585 -2.236 18.162 1.00 88.56 242 GLU A N 1
ATOM 1786 C CA . GLU A 1 242 ? -1.540 -3.689 18.296 1.00 88.56 242 GLU A CA 1
ATOM 1787 C C . GLU A 1 242 ? -1.872 -4.095 19.740 1.00 88.56 242 GLU A C 1
ATOM 1789 O O . GLU A 1 242 ? -1.298 -3.583 20.710 1.00 88.56 242 GLU A O 1
ATOM 1794 N N . LYS A 1 243 ? -2.836 -5.001 19.880 1.00 86.56 243 LYS A N 1
ATOM 1795 C CA . LYS A 1 243 ? -3.267 -5.565 21.148 1.00 86.56 243 LYS A CA 1
ATOM 1796 C C . LYS A 1 243 ? -2.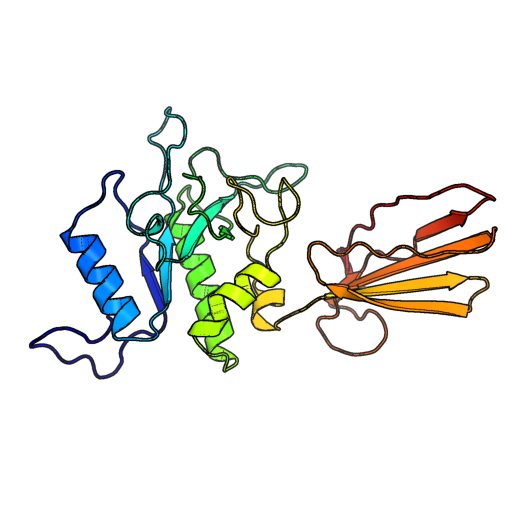302 -6.673 21.530 1.00 86.56 243 LYS A C 1
ATOM 1798 O O . LYS A 1 243 ? -2.358 -7.774 20.996 1.00 86.56 243 LYS A O 1
ATOM 1803 N N . VAL A 1 244 ? -1.416 -6.369 22.468 1.00 86.00 244 VAL A N 1
ATOM 1804 C CA . VAL A 1 244 ? -0.352 -7.290 22.890 1.00 86.00 244 VAL A CA 1
ATOM 1805 C C . VAL A 1 244 ? -0.684 -8.097 24.148 1.00 86.00 244 VAL A C 1
ATOM 1807 O O . VAL A 1 244 ? 0.002 -9.079 24.398 1.00 86.00 244 VAL A O 1
ATOM 1810 N N . ASN A 1 245 ? -1.709 -7.708 24.925 1.00 74.25 245 ASN A N 1
ATOM 1811 C CA . ASN A 1 245 ? -2.214 -8.406 26.120 1.00 74.25 245 ASN A CA 1
ATOM 1812 C C . ASN A 1 245 ? -3.700 -8.102 26.352 1.00 74.25 245 ASN A C 1
ATOM 1814 O O . ASN A 1 245 ? -4.115 -6.958 26.047 1.00 74.25 245 ASN A O 1
#

Sequence (245 aa):
AAGLHDTISNPFPCQIMNLSLGQSSESTLMRKRVELVSGATDTLIIAASGNARRGALPGSVFYPAALPQVLAVGAIEATASEPKRAGYSCYGPEIDLVAPPSFRDGTSFAAALVSGVAGLILSQGWDVLDIPSILAATAIDLGATGWDEEHGHGLVNAEWAVKNIEGFTLKLVTEGQTLIQVDLPLKGASKRFFLPPGEYTVEAWVNLQGGLEPAIGDYASGPTLWTITEHQGRKATLTLREKVN

Secondary structure (DSSP, 8-state):
--S--SS---SS--SEEEE---BSS--HHHHHHHHHHHHH--PEEEEE--BPPTTSPP-SPPBTTTSTTEEEEEEEE--SSS-EE-TTB--STT--EEE---SS--HHHHHHHHHHHHHHHHHTT--GGGHHHHHHHHSBP-SSSS-BTTTBT-B--HHHHHTT--EEEEEEEETTEEEEEEEEESSS--------SEEEEEEEEE-SS-SSSPPTTSEE---EEEEE-TT---------EE---

Foldseek 3Di:
DQQPDPPDGDPDGAQEAEAQDFDADDDPVLLVVLCCSLVVDNRAAEYEQFFADVPDFAEAGGPPLQPPSYAYEFEWDDDPPHIFGDRGTHWFPSHAAYEYADPDDGSSRRRVVLSVLLVLLVVLVDRSNCLSVLQLQQADDDDDFAADRGGGSHYGDSLCSNQSQQFKWKWKDFPNHTPDIDTAGPGPDDDDDDDAFGKIWMKMWRDRPDDDDDDQQIWMQPTDIDGDDPPDDDDDDGGTDGRHD

pLDDT: mean 92.07, std 6.84, range [63.38, 98.81]

Radius of gyration: 21.36 Å; chains: 1; bounding box: 51×41×61 Å